Protein AF-A0A842HG28-F1 (afdb_monomer)

Mean predicted aligned error: 19.17 Å

Radius of gyration: 45.08 Å; Cα contacts (8 Å, |Δi|>4): 105; chains: 1; bounding box: 98×33×115 Å

Foldseek 3Di:
DPPVVVVVCVVCVVQWDDPDPDTDGDPPCVVVLVVVCVVDDVVVSVVVVVVVVVVLVVVLVVLVVVLVVLVVVLVVLVVVLVVLVVVLVVLVVVVVVVVVVVVVVVVVVVCVVVLCVLADLVVLVVLLVCLVVLQVCLVPVPDPSSVVSNVSSVVSNVVSVVSNPDPPPPPDPPPPPPPDPDDPVNVVVVVVVSVVVSVVSVVVSVVSVVVSVVSVVVSVVSVVVSVVSVD

pLDDT: mean 72.26, std 13.04, range [37.84, 91.56]

Secondary structure (DSSP, 8-state):
--HHHHHHHHH-GGGEEEETTEEEE-S--HHHHHHHTTTS-HHHHHHHHHHHHHHHHHHHHHHHHHHHHHHHHHHHHHHHHHHHHHHHHHHHHHHHHHHHHHHHHHHHHHHHHHHHHHT-HHHHHHHHHHHHHHHHHHHHH-SHHHHHHHHHHHHHHHHHHHHHS-------S---TTS----HHHHHHHHHHHHHHHHHHHHHHHHHHHHHHHHHHHHHHHHHHHHHH--

Organism: NCBI:txid1804625

Nearest PDB structures (foldseek):
  8wjo-assembly1_A  TM=4.126E-01  e=1.451E+00  Saccharomyces cerevisiae S288C
  6z6f-assembly1_C  TM=3.689E-01  e=3.186E+00  Saccharomyces cerevisiae S288C
  6h6e-assembly1_E  TM=2.236E-01  e=2.692E+00  Photorhabdus luminescens

Solvent-accessible surface area (backbone atoms only — not comparable to full-atom values): 12842 Å² total; per-residue (Å²): 130,56,75,67,56,57,51,50,52,70,76,45,54,88,52,44,42,78,60,84,94,47,76,40,74,50,93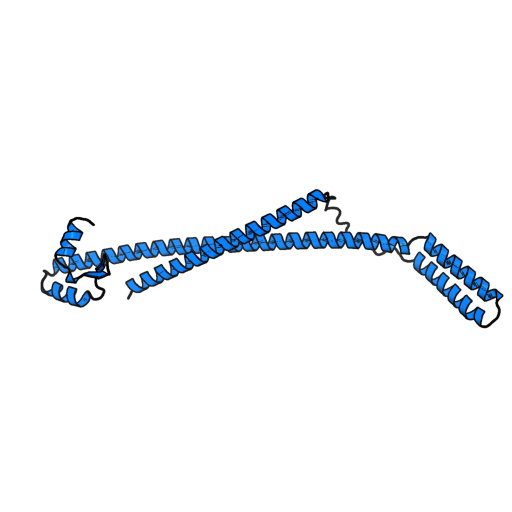,75,48,67,69,58,51,58,57,46,61,74,73,48,62,72,66,62,52,51,51,50,51,52,51,54,51,50,50,50,53,52,51,50,53,51,53,52,52,53,49,52,52,50,50,51,53,40,53,52,44,52,52,50,41,52,50,48,52,51,54,50,53,51,50,54,51,52,53,51,50,53,53,50,52,52,50,50,53,54,48,52,56,49,49,56,50,57,52,47,64,68,63,33,68,68,57,37,49,51,39,32,54,50,11,51,52,34,29,52,53,14,69,70,58,79,43,84,69,15,59,59,32,31,52,51,9,53,52,33,36,51,47,25,50,56,55,68,64,60,72,85,76,92,73,75,77,78,79,75,84,75,71,71,87,68,50,73,68,55,49,54,51,49,54,51,53,50,51,50,54,52,52,50,52,53,51,52,43,53,52,43,53,51,50,45,54,51,48,49,55,50,51,54,52,52,53,52,53,52,50,63,74,76,107

Structure (mmCIF, N/CA/C/O backbone):
data_AF-A0A842HG28-F1
#
_entry.id   AF-A0A842HG28-F1
#
loop_
_atom_site.group_PDB
_atom_site.id
_atom_site.type_symbol
_atom_site.label_atom_id
_atom_site.label_alt_id
_atom_site.label_comp_id
_atom_site.label_asym_id
_atom_site.label_entity_id
_atom_site.label_seq_id
_atom_site.pdbx_PDB_ins_code
_atom_site.Cartn_x
_atom_site.Cartn_y
_atom_site.Cartn_z
_atom_site.occupancy
_atom_site.B_iso_or_equiv
_atom_site.auth_seq_id
_atom_site.auth_comp_id
_atom_site.auth_asym_id
_atom_site.auth_atom_id
_atom_site.pdbx_PDB_model_num
ATOM 1 N N . MET A 1 1 ? -26.147 11.734 38.888 1.00 53.38 1 MET A N 1
ATOM 2 C CA . MET A 1 1 ? -26.562 11.033 40.115 1.00 53.38 1 MET A CA 1
ATOM 3 C C . MET A 1 1 ? -27.929 11.546 40.466 1.00 53.38 1 MET A C 1
ATOM 5 O O . MET A 1 1 ? -28.092 12.759 40.543 1.00 53.38 1 MET A O 1
ATOM 9 N N . SER A 1 2 ? -28.900 10.646 40.547 1.00 57.41 2 SER A N 1
ATOM 10 C CA . SER A 1 2 ? -30.201 10.980 41.114 1.00 57.41 2 SER A CA 1
ATOM 11 C C . SER A 1 2 ? -30.027 11.265 42.612 1.00 57.41 2 SER A C 1
ATOM 13 O O . SER A 1 2 ? -29.086 10.754 43.224 1.00 57.41 2 SER A O 1
ATOM 15 N 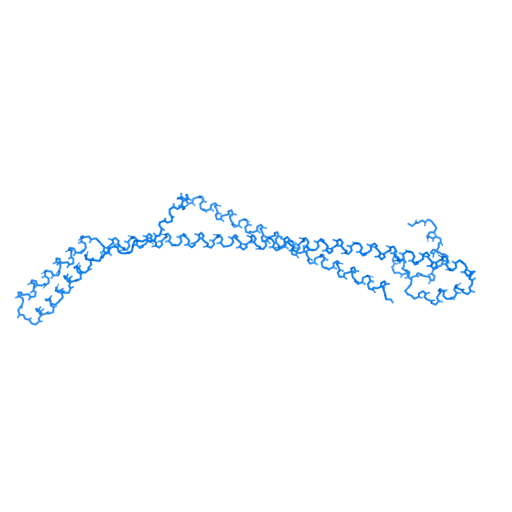N . ASP A 1 3 ? -30.894 12.082 43.212 1.00 61.44 3 ASP A N 1
ATOM 16 C CA . ASP A 1 3 ? -30.813 12.386 44.651 1.00 61.44 3 ASP A CA 1
ATOM 17 C C . ASP A 1 3 ? -30.897 11.107 45.514 1.00 61.44 3 ASP A C 1
ATOM 19 O O . ASP A 1 3 ? -30.261 11.025 46.564 1.00 61.44 3 ASP A O 1
ATOM 23 N N . SER A 1 4 ? -31.565 10.058 45.015 1.00 61.38 4 SER A N 1
ATOM 24 C CA . SER A 1 4 ? -31.604 8.728 45.637 1.00 61.38 4 SER A CA 1
ATOM 25 C C . SER A 1 4 ? -30.256 8.002 45.647 1.00 61.38 4 SER A C 1
ATOM 27 O O . SER A 1 4 ? -29.948 7.320 46.622 1.00 61.38 4 SER A O 1
ATOM 29 N N . ASP A 1 5 ? -29.421 8.173 44.617 1.00 52.50 5 ASP A N 1
ATOM 30 C CA . ASP A 1 5 ? -28.091 7.544 44.573 1.00 52.50 5 ASP A CA 1
ATOM 31 C C . ASP A 1 5 ? -27.153 8.193 45.599 1.00 52.50 5 ASP A C 1
ATOM 33 O O . ASP A 1 5 ? -26.341 7.527 46.241 1.00 52.50 5 ASP A O 1
ATOM 37 N N . ALA A 1 6 ? -27.272 9.513 45.771 1.00 65.00 6 ALA A N 1
ATOM 38 C CA . ALA A 1 6 ? -26.466 10.270 46.721 1.00 65.00 6 ALA A CA 1
ATOM 39 C C . ALA A 1 6 ? -26.829 9.942 48.179 1.00 65.00 6 ALA A C 1
ATOM 41 O O . ALA A 1 6 ? -25.935 9.859 49.026 1.00 65.00 6 ALA A O 1
ATOM 42 N N . ASP A 1 7 ? -28.113 9.722 48.469 1.00 69.75 7 ASP A N 1
ATOM 43 C CA . ASP A 1 7 ? -28.565 9.311 49.798 1.00 69.75 7 ASP A CA 1
ATOM 44 C C . ASP A 1 7 ? -28.179 7.862 50.120 1.00 69.75 7 ASP A C 1
ATOM 46 O O . ASP A 1 7 ? -27.737 7.593 51.238 1.00 69.75 7 ASP A O 1
ATOM 50 N N . PHE A 1 8 ? -28.227 6.950 49.143 1.00 67.62 8 PHE A N 1
ATOM 51 C CA . PHE A 1 8 ? -27.767 5.570 49.326 1.00 67.62 8 PHE A CA 1
ATOM 52 C C . PHE A 1 8 ? -26.266 5.498 49.656 1.00 67.62 8 PHE A C 1
ATOM 54 O O . PHE A 1 8 ? -25.863 4.835 50.612 1.00 67.62 8 PHE A O 1
ATOM 61 N N . ILE A 1 9 ? -25.435 6.256 48.931 1.00 69.25 9 ILE A N 1
ATOM 62 C CA . ILE A 1 9 ? -23.985 6.332 49.175 1.00 69.25 9 ILE A CA 1
ATOM 63 C C . ILE A 1 9 ? -23.673 6.893 50.573 1.00 69.25 9 ILE A C 1
ATOM 65 O O . ILE A 1 9 ? -22.720 6.460 51.219 1.00 69.25 9 ILE A O 1
ATOM 69 N N . ARG A 1 10 ? -24.473 7.848 51.067 1.00 69.19 10 ARG A N 1
ATOM 70 C CA . ARG A 1 10 ? -24.313 8.403 52.422 1.00 69.19 10 ARG A CA 1
ATOM 71 C C . ARG A 1 10 ? -24.718 7.426 53.519 1.00 69.19 10 ARG A C 1
ATOM 73 O O . ARG A 1 10 ? -24.123 7.463 54.593 1.00 69.19 10 ARG A O 1
ATOM 80 N N . GLN A 1 11 ? -25.739 6.610 53.272 1.00 72.69 11 GLN A N 1
ATOM 81 C CA . GLN A 1 11 ? -26.252 5.649 54.247 1.00 72.69 11 GLN A CA 1
ATOM 82 C C . GLN A 1 11 ? -25.385 4.391 54.341 1.00 72.69 11 GLN A C 1
ATOM 84 O O . GLN A 1 11 ? -25.331 3.798 55.416 1.00 72.69 11 GLN A O 1
ATOM 89 N N . HIS A 1 12 ? -24.670 4.035 53.267 1.00 67.38 12 HIS A N 1
ATOM 90 C CA . HIS A 1 12 ? -23.855 2.821 53.215 1.00 67.38 12 HIS A CA 1
ATOM 91 C C . HIS A 1 12 ? -22.424 3.042 52.686 1.00 67.38 12 HIS A C 1
ATOM 93 O O . HIS A 1 12 ? -22.051 2.504 51.635 1.00 67.38 12 HIS A O 1
ATOM 99 N N . PRO A 1 13 ? -21.583 3.817 53.398 1.00 70.75 13 PRO A N 1
ATOM 100 C CA . PRO A 1 13 ? -20.192 4.056 53.005 1.00 70.75 13 PRO A CA 1
ATOM 101 C C . PRO A 1 13 ? -19.340 2.774 52.959 1.00 70.75 13 PRO A C 1
ATOM 103 O O . PRO A 1 13 ? -18.318 2.742 52.282 1.00 70.75 13 PRO A O 1
ATOM 106 N N . GLU A 1 14 ? -19.750 1.707 53.645 1.00 66.19 14 GLU A N 1
ATOM 107 C CA . GLU A 1 14 ? -19.053 0.418 53.719 1.00 66.19 14 GLU A CA 1
ATOM 108 C C . GLU A 1 14 ? -18.938 -0.340 52.384 1.00 66.19 14 GLU A C 1
ATOM 110 O O . GLU A 1 14 ? -18.067 -1.205 52.255 1.00 66.19 14 GLU A O 1
ATOM 115 N N . TYR A 1 15 ? -19.777 -0.018 51.393 1.00 63.66 15 TYR A N 1
ATOM 116 C CA . TYR A 1 15 ? -19.754 -0.639 50.061 1.00 63.66 15 TYR A CA 1
ATOM 117 C C . TYR A 1 15 ? -18.842 0.063 49.064 1.00 63.66 15 TYR A C 1
ATOM 119 O O . TYR A 1 15 ? -18.646 -0.447 47.960 1.00 63.66 15 TYR A O 1
ATOM 127 N N . PHE A 1 16 ? -18.284 1.216 49.433 1.00 71.56 16 PHE A N 1
ATOM 128 C CA . PHE A 1 16 ? -17.525 2.057 48.524 1.00 71.56 16 PHE A CA 1
ATOM 129 C C . PHE A 1 16 ? -16.122 2.328 49.071 1.00 71.56 16 PHE A C 1
ATOM 131 O O . PHE A 1 16 ? -15.940 2.725 50.219 1.00 71.56 16 PHE A O 1
ATOM 138 N N . GLU A 1 17 ? -15.110 2.150 48.231 1.00 72.06 17 GLU A N 1
ATOM 139 C CA . GLU A 1 17 ? -13.745 2.587 48.489 1.00 72.06 17 GLU A CA 1
ATOM 140 C C . GLU A 1 17 ? -13.496 3.951 47.842 1.00 72.06 17 GLU A C 1
ATO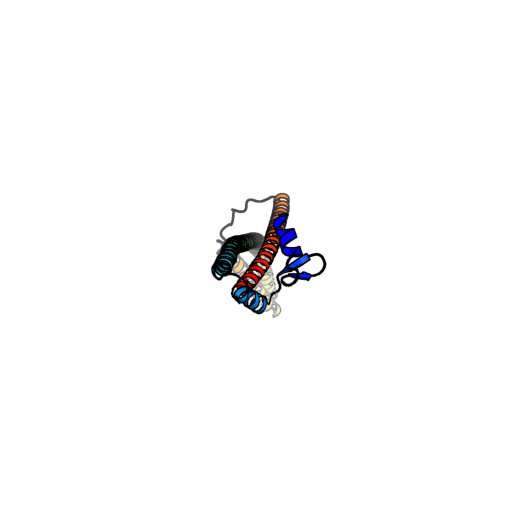M 142 O O . GLU A 1 17 ? -13.835 4.205 46.682 1.00 72.06 17 GLU A O 1
ATOM 147 N N . ALA A 1 18 ? -12.908 4.862 48.618 1.00 66.50 18 ALA A N 1
ATOM 148 C CA . ALA A 1 18 ? -12.563 6.194 48.150 1.00 66.50 18 ALA A CA 1
ATOM 149 C C . ALA A 1 18 ? -11.277 6.141 47.312 1.00 66.50 18 ALA A C 1
ATOM 151 O O . ALA A 1 18 ? -10.172 6.071 47.850 1.00 66.50 18 ALA A O 1
ATOM 152 N N . HIS A 1 19 ? -11.419 6.233 45.990 1.00 56.94 19 HIS A N 1
ATOM 153 C CA . HIS A 1 19 ? -10.305 6.382 45.057 1.00 56.94 19 HIS A CA 1
ATOM 154 C C . HIS A 1 19 ? -10.164 7.852 44.649 1.00 56.94 19 HIS A C 1
ATOM 156 O O . HIS A 1 19 ? -10.631 8.306 43.605 1.00 56.94 19 HIS A O 1
ATOM 162 N N . GLY A 1 20 ? -9.498 8.629 45.506 1.00 68.06 20 GLY A N 1
ATOM 163 C CA . GLY A 1 20 ? -9.269 10.052 45.261 1.00 68.06 20 GLY A CA 1
ATOM 164 C C . GLY A 1 20 ? -10.572 10.854 45.285 1.00 68.06 20 GLY A C 1
ATOM 165 O O . GLY A 1 20 ? -11.148 11.049 46.351 1.00 68.06 20 GLY A O 1
ATOM 166 N N . SER A 1 21 ? -11.019 11.358 44.130 1.00 61.47 21 SER A N 1
ATOM 167 C CA . SER A 1 21 ? -12.215 12.209 44.013 1.00 61.47 21 SER A CA 1
ATOM 168 C C . SER A 1 21 ? -13.501 11.459 43.643 1.00 61.47 21 SER A C 1
ATOM 170 O O . SER A 1 21 ? -14.524 12.108 43.434 1.00 61.47 21 SER A O 1
ATOM 172 N N . TYR A 1 22 ? -13.465 10.128 43.525 1.00 50.25 22 TYR A N 1
ATOM 173 C CA . TYR A 1 22 ? -14.632 9.301 43.212 1.00 50.25 22 TYR A CA 1
ATOM 174 C C . TYR A 1 22 ? -14.698 8.052 44.105 1.00 50.25 22 TYR A C 1
ATOM 176 O O . TYR A 1 22 ? -13.686 7.565 44.610 1.00 50.25 22 TYR A O 1
ATOM 184 N N . LEU A 1 23 ? -15.921 7.569 44.328 1.00 64.06 23 LEU A N 1
ATOM 185 C CA . LEU A 1 23 ? -16.228 6.377 45.117 1.00 64.06 23 LEU A CA 1
ATOM 186 C C . LEU A 1 23 ? -16.410 5.192 44.166 1.00 64.06 23 LEU A C 1
ATOM 188 O O . LEU A 1 23 ? -17.176 5.291 43.209 1.00 64.06 23 LEU A O 1
ATOM 192 N N . VAL A 1 24 ? -15.694 4.098 44.415 1.00 66.12 24 VAL A N 1
ATOM 193 C CA . VAL A 1 24 ? -15.758 2.862 43.619 1.00 66.12 24 VAL A CA 1
ATOM 194 C C . VAL A 1 24 ? -16.337 1.758 44.492 1.00 66.12 24 VAL A C 1
ATOM 196 O O . VAL A 1 24 ? -15.972 1.650 45.658 1.00 66.12 24 VAL A O 1
ATOM 199 N N . LEU A 1 25 ? -17.250 0.951 43.956 1.00 69.38 25 LEU A N 1
ATOM 200 C CA . LEU A 1 25 ? -17.829 -0.182 44.680 1.00 69.38 25 LEU A CA 1
ATOM 201 C C . LEU A 1 25 ? -16.724 -1.198 45.039 1.00 69.38 25 LEU A C 1
ATOM 203 O O . LEU A 1 25 ? -15.893 -1.522 44.189 1.00 69.38 25 LEU A O 1
ATOM 207 N N . ARG A 1 26 ? -16.683 -1.679 46.288 1.00 68.75 26 ARG A N 1
ATOM 208 C CA . ARG A 1 26 ? -15.636 -2.606 46.756 1.00 68.75 26 ARG A CA 1
ATOM 209 C C . ARG A 1 26 ? -15.712 -3.943 46.018 1.00 68.75 26 ARG A C 1
ATOM 211 O O . ARG A 1 26 ? -16.793 -4.445 45.730 1.00 68.75 26 ARG A O 1
ATOM 218 N N . HIS A 1 27 ? -14.555 -4.537 45.740 1.00 54.41 27 HIS A N 1
ATOM 219 C CA . HIS A 1 27 ? -14.456 -5.777 44.961 1.00 54.41 27 HIS A CA 1
ATOM 220 C C . HIS A 1 27 ? -14.807 -7.037 45.787 1.00 54.41 27 HIS A C 1
ATOM 222 O O . HIS A 1 27 ? -15.090 -8.098 45.234 1.00 54.41 27 HIS A O 1
ATOM 228 N N . ASP A 1 28 ? -14.819 -6.926 47.117 1.00 59.38 28 ASP A N 1
ATOM 229 C CA . ASP A 1 28 ? -15.044 -7.987 48.100 1.00 59.38 28 ASP A CA 1
ATOM 230 C C . ASP A 1 28 ? -16.418 -7.863 48.787 1.00 59.38 28 ASP A C 1
ATOM 232 O O . ASP A 1 28 ? -16.542 -7.880 50.010 1.00 59.38 28 ASP A O 1
ATOM 236 N N . LEU A 1 29 ? -17.488 -7.762 47.993 1.00 62.69 29 LEU A N 1
ATOM 237 C CA . LEU A 1 29 ? -18.868 -7.619 48.488 1.00 62.69 29 LEU A CA 1
ATOM 238 C C . LEU A 1 29 ? -19.461 -8.893 49.105 1.00 62.69 29 LEU A C 1
ATOM 240 O O . LEU A 1 29 ? -20.422 -8.804 49.869 1.00 62.69 29 LEU A O 1
ATOM 244 N N . SER A 1 30 ? -18.895 -10.070 48.813 1.00 57.50 30 SER A N 1
ATOM 245 C CA . SER A 1 30 ? -19.425 -11.371 49.265 1.00 57.50 30 SER A CA 1
ATOM 246 C C . SER A 1 30 ? -19.694 -11.454 50.782 1.00 57.50 30 SER A C 1
ATOM 248 O O . SER A 1 30 ? -20.809 -11.815 51.158 1.00 57.50 30 SER A O 1
ATOM 250 N N . PRO A 1 31 ? -18.769 -11.060 51.683 1.00 58.84 31 PRO A N 1
ATOM 251 C CA . PRO A 1 31 ? -18.989 -11.150 53.131 1.00 58.84 31 PRO A CA 1
ATOM 252 C C . PRO A 1 31 ? -20.007 -10.124 53.658 1.00 58.84 31 PRO A C 1
ATOM 254 O O . PRO A 1 31 ? -20.657 -10.348 54.682 1.00 58.84 31 PRO A O 1
ATOM 257 N N . LEU A 1 32 ? -20.138 -8.978 52.979 1.00 58.41 32 LEU A N 1
ATOM 258 C CA . LEU A 1 32 ? -21.087 -7.916 53.327 1.00 58.41 32 LEU A CA 1
ATOM 259 C C . LEU A 1 32 ? -22.506 -8.262 52.862 1.00 58.41 32 LEU A C 1
ATOM 261 O O . LEU A 1 32 ? -23.454 -8.066 53.623 1.00 58.41 32 LEU A O 1
ATOM 265 N N . MET A 1 33 ? -22.646 -8.852 51.670 1.00 56.53 33 MET A N 1
ATOM 266 C CA . MET A 1 33 ? -23.911 -9.417 51.194 1.00 56.53 33 MET A CA 1
ATOM 267 C C . MET A 1 33 ? -24.395 -10.550 52.101 1.00 56.53 33 MET A C 1
ATOM 269 O O . MET A 1 33 ? -25.578 -10.613 52.413 1.00 56.53 33 MET A O 1
ATOM 273 N N . GLU A 1 34 ? -23.491 -11.399 52.596 1.00 55.59 34 GLU A N 1
ATOM 274 C CA . GLU A 1 34 ? -23.837 -12.515 53.483 1.00 55.59 34 GLU A CA 1
ATOM 275 C C . GLU A 1 34 ? -24.295 -12.054 54.882 1.00 55.59 34 GLU A C 1
ATOM 277 O O . GLU A 1 34 ? -25.161 -12.678 55.500 1.00 55.59 34 GLU A O 1
ATOM 282 N N . LYS A 1 35 ? -23.764 -10.928 55.384 1.00 56.41 35 LYS A N 1
ATOM 283 C CA . LYS A 1 35 ? -24.245 -10.280 56.619 1.00 56.41 35 LYS A CA 1
ATOM 284 C C . LYS A 1 35 ? -25.628 -9.654 56.448 1.00 56.41 35 LYS A C 1
ATOM 286 O O . LYS A 1 35 ? -26.448 -9.765 57.357 1.00 56.41 35 LYS A O 1
ATOM 291 N N . TYR A 1 36 ? -25.889 -9.033 55.302 1.00 53.06 36 TYR A N 1
ATOM 292 C CA . TYR A 1 36 ? -27.183 -8.425 54.992 1.00 53.06 36 TYR A CA 1
ATOM 293 C C . TYR A 1 36 ? -28.266 -9.462 54.666 1.00 53.06 36 TYR A C 1
ATOM 295 O O . TYR A 1 36 ? -29.403 -9.306 55.102 1.00 53.06 36 TYR A O 1
ATOM 303 N N . ALA A 1 37 ? -27.904 -10.579 54.029 1.00 52.97 37 ALA A N 1
ATOM 304 C CA . ALA A 1 37 ? -28.792 -11.720 53.786 1.00 52.97 37 ALA A CA 1
ATOM 305 C C . ALA A 1 37 ? -29.351 -12.349 55.078 1.00 52.97 37 ALA A C 1
ATOM 307 O O . ALA A 1 37 ? -30.385 -13.008 55.050 1.00 52.97 37 ALA A O 1
ATOM 308 N N . ARG A 1 38 ? -28.677 -12.154 56.222 1.00 55.94 38 ARG A N 1
ATOM 309 C CA . ARG A 1 38 ? -29.159 -12.597 57.544 1.00 55.94 38 ARG A CA 1
ATOM 310 C C . ARG A 1 38 ? -30.058 -11.573 58.246 1.00 55.94 38 ARG A C 1
ATOM 312 O O . ARG A 1 38 ? -30.656 -11.923 59.259 1.00 55.94 38 ARG A O 1
ATOM 319 N N . ALA A 1 39 ? -30.110 -10.331 57.763 1.00 55.44 39 ALA A N 1
ATOM 320 C CA . ALA A 1 39 ? -30.799 -9.211 58.408 1.00 55.44 39 ALA A CA 1
ATOM 321 C C . ALA A 1 39 ? -32.037 -8.712 57.638 1.00 55.44 39 ALA A C 1
ATOM 323 O O . ALA A 1 39 ? -32.887 -8.061 58.237 1.00 55.44 39 ALA A O 1
ATOM 324 N N . ILE A 1 40 ? -32.139 -9.013 56.340 1.00 51.19 40 ILE A N 1
ATOM 325 C CA . ILE A 1 40 ? -33.233 -8.601 55.451 1.00 51.19 40 ILE A CA 1
ATOM 326 C C . ILE A 1 40 ? -34.168 -9.792 55.176 1.00 51.19 40 ILE A C 1
ATOM 328 O O . ILE A 1 40 ? -33.707 -10.929 55.059 1.00 51.19 40 ILE A O 1
ATOM 332 N N . ASP A 1 41 ? -35.476 -9.535 55.056 1.00 60.03 41 ASP A N 1
ATOM 333 C CA . ASP A 1 41 ? -36.466 -10.520 54.602 1.00 60.03 41 ASP A CA 1
ATOM 334 C C . ASP A 1 41 ? -36.030 -11.158 53.272 1.00 60.03 41 ASP A C 1
ATOM 336 O O . ASP A 1 41 ? -35.652 -10.466 52.326 1.00 60.03 41 ASP A O 1
ATOM 340 N N . SER A 1 42 ? -36.107 -12.491 53.172 1.00 65.38 42 SER A N 1
ATOM 341 C CA . SER A 1 42 ? -35.577 -13.247 52.019 1.00 65.38 42 SER A CA 1
ATOM 342 C C . SER A 1 42 ? -36.078 -12.757 50.648 1.00 65.38 42 SER A C 1
ATOM 344 O O . SER A 1 42 ? -35.374 -12.904 49.655 1.00 65.38 42 SER A O 1
ATOM 346 N N . GLU A 1 43 ? -37.252 -12.118 50.592 1.00 69.31 43 GLU A N 1
ATOM 347 C CA . GLU A 1 43 ? -37.817 -11.541 49.368 1.00 69.31 43 GLU A CA 1
ATOM 348 C C . GLU A 1 43 ? -37.084 -10.288 48.867 1.00 69.31 43 GLU A C 1
ATOM 350 O O . GLU A 1 43 ? -36.909 -10.132 47.659 1.00 69.31 43 GLU A O 1
ATOM 355 N N . GLU A 1 44 ? -36.660 -9.380 49.750 1.00 70.12 44 GLU A N 1
ATOM 356 C CA . GLU A 1 44 ? -35.960 -8.155 49.335 1.00 70.12 44 GLU A CA 1
ATOM 357 C C . GLU A 1 44 ? -34.537 -8.462 48.864 1.00 70.12 44 GLU A C 1
ATOM 359 O O . GLU A 1 44 ? -34.078 -7.888 47.875 1.00 70.12 44 GLU A O 1
ATOM 364 N N . PHE A 1 45 ? -33.875 -9.433 49.502 1.00 72.62 45 PHE A N 1
ATOM 365 C CA . PHE A 1 45 ? -32.583 -9.945 49.048 1.00 72.62 45 PHE A CA 1
ATOM 366 C C . PHE A 1 45 ? -32.685 -10.595 47.660 1.00 72.62 45 PHE A C 1
ATOM 368 O O . PHE A 1 45 ? -31.861 -10.314 46.790 1.00 72.62 45 PHE A O 1
ATOM 375 N N . GLU A 1 46 ? -33.722 -11.402 47.414 1.00 74.12 46 GLU A N 1
ATOM 376 C CA . GLU A 1 46 ? -33.910 -12.057 46.116 1.00 74.12 46 GLU A CA 1
ATOM 377 C C . GLU A 1 46 ? -34.241 -11.046 45.003 1.00 74.12 46 GLU A C 1
ATOM 379 O O . GLU A 1 46 ? -33.757 -11.182 43.879 1.00 74.12 46 GLU A O 1
ATOM 384 N N . ARG A 1 47 ? -34.991 -9.976 45.312 1.00 79.31 47 ARG A N 1
ATOM 385 C CA . ARG A 1 47 ? -35.234 -8.862 44.374 1.00 79.31 47 ARG A CA 1
ATOM 386 C C . ARG A 1 47 ? -33.957 -8.094 44.038 1.00 79.31 47 ARG A C 1
ATOM 388 O O . ARG A 1 47 ? -33.719 -7.809 42.865 1.00 79.31 47 ARG A O 1
ATOM 395 N N . LEU A 1 48 ? -33.134 -7.782 45.041 1.00 78.06 48 LEU A N 1
ATOM 396 C CA . LEU A 1 48 ? -31.833 -7.133 44.849 1.00 78.06 48 LEU A CA 1
ATOM 397 C C . LEU A 1 48 ? -30.901 -8.004 44.006 1.00 78.06 48 LEU A C 1
ATOM 399 O O . LEU A 1 48 ? -30.277 -7.509 43.070 1.00 78.06 48 LEU A O 1
ATOM 403 N N . ARG A 1 49 ? -30.862 -9.311 44.277 1.00 78.19 49 ARG A N 1
ATOM 404 C CA . ARG A 1 49 ? -30.089 -10.274 43.491 1.00 78.19 49 ARG A CA 1
ATOM 405 C C . ARG A 1 49 ? -30.530 -10.290 42.028 1.00 78.19 49 ARG A C 1
ATOM 407 O O . ARG A 1 49 ? -29.688 -10.147 41.147 1.00 78.19 49 ARG A O 1
ATOM 414 N N . GLN A 1 50 ? -31.835 -10.386 41.770 1.00 83.88 50 GLN A N 1
ATOM 415 C CA . GLN A 1 50 ? -32.380 -10.353 40.409 1.00 83.88 50 GLN A CA 1
ATOM 416 C C . GLN A 1 50 ? -32.090 -9.028 39.692 1.00 83.88 50 GLN A C 1
ATOM 418 O O . GLN A 1 50 ? -31.781 -9.039 38.503 1.00 83.88 50 GLN A O 1
ATOM 423 N N . GLN A 1 51 ? -32.146 -7.890 40.393 1.00 81.25 51 GLN A N 1
ATOM 424 C CA . GLN A 1 51 ? -31.772 -6.593 39.821 1.00 81.25 51 GLN A CA 1
ATOM 425 C C . GLN A 1 51 ? -30.285 -6.521 39.465 1.00 81.25 51 GLN A C 1
ATOM 427 O O . GLN A 1 51 ? -29.952 -6.082 38.367 1.00 81.25 51 GLN A O 1
ATOM 432 N N . VAL A 1 52 ? -29.394 -6.969 40.351 1.00 78.12 52 VAL A N 1
ATOM 433 C CA . VAL A 1 52 ? -27.944 -6.981 40.094 1.00 78.12 52 VAL A CA 1
ATOM 434 C C . VAL A 1 52 ? -27.604 -7.907 38.926 1.00 78.12 52 VAL A C 1
ATOM 436 O O . VAL A 1 52 ? -26.780 -7.553 38.082 1.00 78.12 52 VAL A O 1
ATOM 439 N N . GLU A 1 53 ? -28.265 -9.059 38.838 1.00 80.38 53 GLU A N 1
ATOM 440 C CA . GLU A 1 53 ? -28.071 -10.032 37.763 1.00 80.38 53 GLU A CA 1
ATOM 441 C C . GLU A 1 53 ? -28.615 -9.515 36.421 1.00 80.38 53 GLU A C 1
ATOM 443 O O . GLU A 1 53 ? -27.966 -9.674 35.387 1.00 80.38 53 GLU A O 1
ATOM 448 N N . ALA A 1 54 ? -29.743 -8.796 36.434 1.00 82.06 54 ALA A N 1
ATOM 449 C CA . ALA A 1 54 ? -30.267 -8.108 35.256 1.00 82.06 54 ALA A CA 1
ATOM 450 C C . ALA A 1 54 ? -29.330 -6.987 34.771 1.00 82.06 54 ALA A C 1
ATOM 452 O O . ALA A 1 54 ? -29.092 -6.875 33.568 1.00 82.06 54 ALA A O 1
ATOM 453 N N . ILE A 1 55 ? -28.758 -6.196 35.688 1.00 80.75 55 ILE A N 1
ATOM 454 C CA . ILE A 1 55 ? -27.774 -5.152 35.356 1.00 80.75 55 ILE A CA 1
ATOM 455 C C . ILE A 1 55 ? -26.513 -5.785 34.755 1.00 80.75 55 ILE A C 1
ATOM 457 O O . ILE A 1 55 ? -26.080 -5.355 33.689 1.00 80.75 55 ILE A O 1
ATOM 461 N N . HIS A 1 56 ? -25.983 -6.859 35.351 1.00 79.56 56 HIS A N 1
ATOM 462 C CA . HIS A 1 56 ? -24.822 -7.576 34.808 1.00 79.56 56 HIS A CA 1
ATOM 463 C C . HIS A 1 56 ? -25.088 -8.135 33.406 1.00 79.56 56 HIS A C 1
ATOM 465 O O . HIS A 1 56 ? -24.244 -8.020 32.518 1.00 79.56 56 HIS A O 1
ATOM 471 N N . GLN A 1 57 ? -26.264 -8.723 33.169 1.00 81.69 57 GLN A N 1
ATOM 472 C CA . GLN A 1 57 ? -26.630 -9.221 31.840 1.00 81.69 57 GLN A CA 1
ATOM 473 C C . GLN A 1 57 ? -26.774 -8.086 30.817 1.00 81.69 57 GLN A C 1
ATOM 475 O O . GLN A 1 57 ? -26.361 -8.232 29.662 1.00 81.69 57 GLN A O 1
ATOM 480 N N . GLN A 1 58 ? -27.324 -6.943 31.228 1.00 84.38 58 GLN A N 1
ATOM 481 C CA . GLN A 1 58 ? -27.459 -5.770 30.370 1.00 84.38 58 GLN A CA 1
ATOM 482 C C . GLN A 1 58 ? -26.095 -5.151 30.026 1.00 84.38 58 GLN A C 1
ATOM 484 O O . GLN A 1 58 ? -25.839 -4.843 28.862 1.00 84.38 58 GLN A O 1
ATOM 489 N N . GLU A 1 59 ? -25.191 -5.018 30.996 1.00 81.56 59 GLU A N 1
ATOM 490 C CA . GLU A 1 59 ? -23.826 -4.536 30.759 1.00 81.56 59 GLU A CA 1
ATOM 491 C C . GLU A 1 59 ? -23.036 -5.500 29.872 1.00 81.56 59 GLU A C 1
ATOM 493 O O 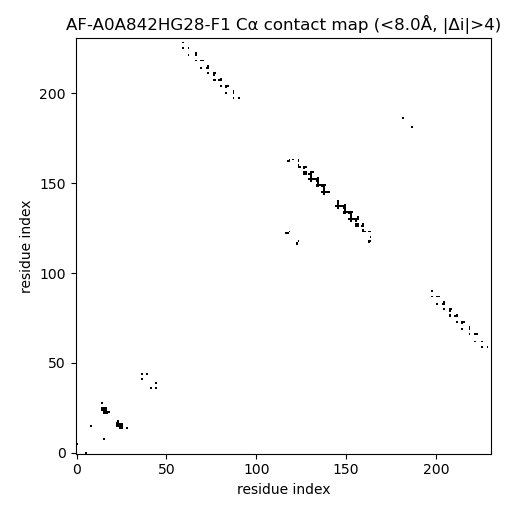. GLU A 1 59 ? -22.396 -5.073 28.911 1.00 81.56 59 GLU A O 1
ATOM 498 N N . ARG A 1 60 ? -23.156 -6.811 30.114 1.00 79.19 60 ARG A N 1
ATOM 499 C CA . ARG A 1 60 ? -22.519 -7.846 29.291 1.00 79.19 60 ARG A CA 1
ATOM 500 C C . ARG A 1 60 ? -22.972 -7.772 27.839 1.00 79.19 60 ARG A C 1
ATOM 502 O O . ARG A 1 60 ? -22.138 -7.742 26.939 1.00 79.19 60 ARG A O 1
ATOM 509 N N . THR A 1 61 ? -24.282 -7.734 27.599 1.00 87.38 61 THR A N 1
ATOM 510 C CA . THR A 1 61 ? -24.824 -7.652 26.233 1.00 87.38 61 THR A CA 1
ATOM 511 C C . THR A 1 61 ? -24.419 -6.351 25.541 1.00 87.38 61 THR A C 1
ATOM 513 O O . THR A 1 61 ? -24.045 -6.386 24.370 1.00 87.38 61 THR A O 1
ATOM 516 N N . GLY A 1 62 ? -24.395 -5.229 26.269 1.00 85.62 62 GLY A N 1
ATOM 517 C CA . GLY A 1 62 ? -23.912 -3.946 25.757 1.00 85.62 62 GLY A CA 1
ATOM 518 C C . GLY A 1 62 ? -22.434 -3.969 25.356 1.00 85.62 62 GLY A C 1
ATOM 519 O O . GLY A 1 62 ? -22.093 -3.567 24.242 1.00 85.62 62 GLY A O 1
ATOM 520 N N . LEU A 1 63 ? -21.558 -4.484 26.225 1.00 81.31 63 LEU A N 1
ATOM 521 C CA . LEU A 1 63 ? -20.123 -4.614 25.943 1.00 81.31 63 LEU A CA 1
ATOM 522 C C . LEU A 1 63 ? -19.863 -5.565 24.774 1.00 81.31 63 LEU A C 1
ATOM 524 O O . LEU A 1 63 ? -19.033 -5.279 23.914 1.00 81.31 63 LEU A O 1
ATOM 528 N N . GLN A 1 64 ? -20.597 -6.673 24.710 1.00 84.44 64 GLN A N 1
ATOM 529 C CA . GLN A 1 64 ? -20.446 -7.668 23.654 1.00 84.44 64 GLN A CA 1
ATOM 530 C C . GLN A 1 64 ? -20.864 -7.108 22.288 1.00 84.44 64 GLN A C 1
ATOM 532 O O . GLN A 1 64 ? -20.155 -7.303 21.303 1.00 84.44 64 GLN A O 1
ATOM 537 N N . GLN A 1 65 ? -21.936 -6.314 22.245 1.00 90.19 65 GLN A N 1
ATOM 538 C CA . GLN A 1 65 ? -22.357 -5.617 21.032 1.00 90.19 65 GLN A CA 1
ATOM 539 C C . GLN A 1 65 ? -21.328 -4.565 20.579 1.00 90.19 65 GLN A C 1
ATOM 541 O O . GLN A 1 65 ? -20.981 -4.511 19.400 1.00 90.19 65 GLN A O 1
ATOM 546 N N . GLN A 1 66 ? -20.772 -3.777 21.507 1.00 84.50 66 GLN A N 1
ATOM 547 C CA . GLN A 1 66 ? -19.697 -2.824 21.192 1.00 84.50 66 GLN A CA 1
ATOM 548 C C . GLN A 1 66 ? -18.431 -3.518 20.673 1.00 84.50 66 GLN A C 1
ATOM 550 O O . GLN A 1 66 ? -17.745 -2.995 19.791 1.00 84.50 66 GLN A O 1
ATOM 555 N N . LEU A 1 67 ? -18.122 -4.699 21.206 1.00 84.31 67 LEU A N 1
ATOM 556 C CA . LEU A 1 67 ? -16.975 -5.500 20.801 1.00 84.31 67 LEU A CA 1
ATOM 557 C C . LEU A 1 67 ? -17.152 -6.054 19.382 1.00 84.31 67 LEU A C 1
ATOM 559 O O . LEU A 1 67 ? -16.215 -6.000 18.582 1.00 84.31 67 LEU A O 1
ATOM 563 N N . ASP A 1 68 ? -18.352 -6.521 19.040 1.00 89.44 68 ASP A N 1
ATOM 564 C CA . ASP A 1 68 ? -18.677 -6.973 17.686 1.00 89.44 68 ASP A CA 1
ATOM 565 C C . ASP A 1 68 ? -18.610 -5.821 16.669 1.00 89.44 68 ASP A C 1
ATOM 567 O O . ASP A 1 68 ? -17.997 -5.973 15.606 1.00 89.44 68 ASP A O 1
ATOM 571 N N . ASP A 1 69 ? -19.120 -4.637 17.022 1.00 90.69 69 ASP A N 1
ATOM 572 C CA . ASP A 1 69 ? -19.004 -3.430 16.194 1.00 90.69 69 ASP A CA 1
ATOM 573 C C . ASP A 1 69 ? -17.531 -3.036 15.969 1.00 90.69 69 ASP A C 1
ATOM 575 O O . ASP A 1 69 ? -17.112 -2.733 14.845 1.00 90.69 69 ASP A O 1
ATOM 579 N N . LEU A 1 70 ? -16.706 -3.082 17.022 1.00 84.81 70 LEU A N 1
ATOM 580 C CA . LEU A 1 70 ? -15.264 -2.821 16.942 1.00 84.81 70 LEU A CA 1
ATOM 581 C C . LEU A 1 70 ? -14.541 -3.845 16.061 1.00 84.81 70 LEU A C 1
ATOM 583 O O . LEU A 1 70 ? -13.706 -3.463 15.233 1.00 84.81 70 LEU A O 1
ATOM 587 N N . ARG A 1 71 ? -14.880 -5.135 16.180 1.00 88.12 71 ARG A N 1
ATOM 588 C CA . ARG A 1 71 ? -14.338 -6.199 15.320 1.00 88.12 71 ARG A CA 1
ATOM 589 C C . ARG A 1 71 ? -14.713 -5.977 13.860 1.00 88.12 71 ARG A C 1
ATOM 591 O O . ARG A 1 71 ? -13.856 -6.110 12.985 1.00 88.12 71 ARG A O 1
ATOM 598 N N . GLN A 1 72 ? -15.949 -5.572 13.581 1.00 91.56 72 GLN A N 1
ATOM 599 C CA . GLN A 1 72 ? -16.375 -5.249 12.222 1.00 91.56 72 GLN A CA 1
ATOM 600 C C . GLN A 1 72 ? -15.608 -4.040 11.662 1.00 91.56 72 GLN A C 1
ATOM 602 O O . GLN A 1 72 ? -15.136 -4.063 10.521 1.00 91.56 72 GLN A O 1
ATOM 607 N N . GLN A 1 73 ? -15.424 -2.985 12.462 1.00 85.88 73 GLN A N 1
ATOM 608 C CA . GLN A 1 73 ? -14.622 -1.825 12.061 1.00 85.88 73 GLN A CA 1
ATOM 609 C C . GLN A 1 73 ? -13.163 -2.196 11.789 1.00 85.88 73 GLN A C 1
ATOM 611 O O . GLN A 1 73 ? -12.571 -1.698 10.828 1.00 85.88 73 GLN A O 1
ATOM 616 N N . HIS A 1 74 ? -12.592 -3.087 12.598 1.00 87.62 74 HIS A N 1
ATOM 617 C CA . HIS A 1 74 ? -11.239 -3.597 12.410 1.00 87.62 74 HIS A CA 1
ATOM 618 C C . HIS A 1 74 ? -11.093 -4.382 11.103 1.00 87.62 74 HIS A C 1
ATOM 620 O O . HIS A 1 74 ? -10.178 -4.112 10.319 1.00 87.62 74 HIS A O 1
ATOM 626 N N . GLN A 1 75 ? -12.032 -5.282 10.806 1.00 88.50 75 GLN A N 1
ATOM 627 C CA . GLN A 1 75 ? -12.057 -6.027 9.544 1.00 88.50 75 GLN A CA 1
ATOM 628 C C . GLN A 1 75 ? -12.159 -5.092 8.330 1.00 88.50 75 GLN A C 1
ATOM 630 O O . GLN A 1 75 ? -11.434 -5.246 7.347 1.00 88.50 75 GLN A O 1
ATOM 635 N N . ASN A 1 76 ? -12.995 -4.058 8.415 1.00 91.31 76 ASN A N 1
ATOM 636 C CA . ASN A 1 76 ? -13.114 -3.063 7.351 1.00 91.31 76 ASN A CA 1
ATOM 637 C C . ASN A 1 76 ? -11.820 -2.252 7.170 1.00 91.31 76 ASN A C 1
ATOM 639 O O . ASN A 1 76 ? -11.382 -2.028 6.039 1.00 91.31 76 ASN A O 1
ATOM 643 N N . ALA A 1 77 ? -11.180 -1.830 8.265 1.00 79.56 77 ALA A N 1
ATOM 644 C CA . ALA A 1 77 ? -9.923 -1.084 8.220 1.00 79.56 77 ALA A CA 1
ATOM 645 C C . ALA A 1 77 ? -8.770 -1.930 7.648 1.00 79.56 77 ALA A C 1
ATOM 647 O O . ALA A 1 77 ? -8.004 -1.453 6.808 1.00 79.56 77 ALA A O 1
ATOM 648 N N . THR A 1 78 ? -8.679 -3.206 8.033 1.00 85.94 78 THR A N 1
ATOM 649 C CA . THR A 1 78 ? -7.665 -4.138 7.512 1.00 85.94 78 THR A CA 1
ATOM 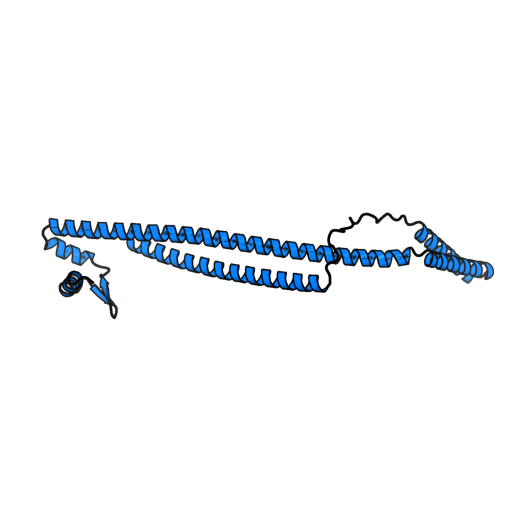650 C C . THR A 1 78 ? -7.871 -4.448 6.028 1.00 85.94 78 THR A C 1
ATOM 652 O O . THR A 1 78 ? -6.904 -4.419 5.262 1.00 85.94 78 THR A O 1
ATOM 655 N N . ALA A 1 79 ? -9.115 -4.644 5.579 1.00 90.31 79 ALA A N 1
ATOM 656 C CA . ALA A 1 79 ? -9.429 -4.801 4.158 1.00 90.31 79 ALA A CA 1
ATOM 657 C C . ALA A 1 79 ? -9.009 -3.565 3.341 1.00 90.31 79 ALA A C 1
ATOM 659 O O . ALA A 1 79 ? -8.390 -3.685 2.279 1.00 90.31 79 ALA A O 1
ATOM 660 N N . ARG A 1 80 ? -9.276 -2.364 3.867 1.00 85.81 80 ARG A N 1
ATOM 661 C CA . ARG A 1 80 ? -8.885 -1.099 3.233 1.00 85.81 80 ARG A CA 1
ATOM 662 C C . ARG A 1 80 ? -7.367 -0.934 3.159 1.00 85.81 80 ARG A C 1
ATOM 664 O O . ARG A 1 80 ? -6.844 -0.519 2.125 1.00 85.81 80 ARG A O 1
ATOM 671 N N . GLN A 1 81 ? -6.651 -1.314 4.218 1.00 84.88 81 GLN A N 1
ATOM 672 C CA . GLN A 1 81 ? -5.189 -1.329 4.236 1.00 84.88 81 GLN A CA 1
ATOM 673 C C . GLN A 1 81 ? -4.626 -2.246 3.137 1.00 84.88 81 GLN A C 1
ATOM 675 O O . GLN A 1 81 ? -3.720 -1.842 2.404 1.00 84.88 81 GLN A O 1
ATOM 680 N N . LEU A 1 82 ? -5.181 -3.453 2.981 1.00 90.12 82 LEU A N 1
ATOM 681 C CA . LEU A 1 82 ? -4.769 -4.392 1.933 1.00 90.12 82 LEU A CA 1
ATOM 682 C C . LEU A 1 82 ? -5.011 -3.809 0.530 1.00 90.12 82 LEU A C 1
ATOM 684 O O . LEU A 1 82 ? -4.162 -3.920 -0.355 1.00 90.12 82 LEU A O 1
ATOM 688 N N . GLN A 1 83 ? -6.151 -3.143 0.329 1.00 90.81 83 GLN A N 1
ATOM 689 C CA . GLN A 1 83 ? -6.477 -2.482 -0.934 1.00 90.81 83 GLN A CA 1
ATOM 690 C C . GLN A 1 83 ? -5.472 -1.371 -1.275 1.00 90.81 83 GLN A C 1
ATOM 692 O O . GLN A 1 83 ? -4.978 -1.318 -2.402 1.00 90.81 83 GLN A O 1
ATOM 697 N N . LEU A 1 84 ? -5.119 -0.519 -0.307 1.00 85.44 84 LEU A N 1
ATOM 698 C CA . LEU A 1 84 ? -4.103 0.523 -0.487 1.00 85.44 84 LEU A CA 1
ATOM 699 C C . LEU A 1 84 ? -2.730 -0.073 -0.822 1.00 85.44 84 LEU A C 1
ATOM 701 O O . LEU A 1 84 ? -2.043 0.424 -1.716 1.00 85.44 84 LEU A O 1
ATOM 705 N N . GLN A 1 85 ? -2.350 -1.173 -0.171 1.00 85.75 85 GLN A N 1
ATOM 706 C CA . GLN A 1 85 ? -1.096 -1.871 -0.454 1.00 85.75 85 GLN A CA 1
ATOM 707 C C . GLN A 1 85 ? -1.070 -2.455 -1.876 1.00 85.75 85 GLN A C 1
ATOM 709 O O . GLN A 1 85 ? -0.073 -2.319 -2.588 1.00 85.75 85 GLN A O 1
ATOM 714 N N . ASN A 1 86 ? -2.180 -3.041 -2.328 1.00 90.00 86 ASN A N 1
ATOM 715 C CA . ASN A 1 86 ? -2.323 -3.539 -3.696 1.00 90.00 86 ASN A CA 1
ATOM 716 C C . ASN A 1 86 ? -2.250 -2.408 -4.732 1.00 90.00 86 ASN A C 1
ATOM 718 O O . ASN A 1 86 ? -1.591 -2.563 -5.763 1.00 90.00 86 ASN A O 1
ATOM 722 N N . ASN A 1 87 ? -2.868 -1.258 -4.447 1.00 86.06 87 ASN A N 1
ATOM 723 C CA . ASN A 1 87 ? -2.794 -0.070 -5.298 1.00 86.06 87 ASN A CA 1
ATOM 724 C C . ASN A 1 87 ? -1.364 0.481 -5.393 1.00 86.06 87 ASN A C 1
ATOM 726 O O . ASN A 1 87 ? -0.922 0.885 -6.466 1.00 86.06 87 ASN A O 1
ATOM 730 N N . LEU A 1 88 ? -0.615 0.467 -4.291 1.00 86.00 88 LEU A N 1
ATOM 731 C CA . LEU A 1 88 ? 0.778 0.903 -4.287 1.00 86.00 88 LEU A CA 1
ATOM 732 C C . LEU A 1 88 ? 1.671 -0.055 -5.088 1.00 86.00 88 LEU A C 1
ATOM 734 O O . LEU A 1 88 ? 2.476 0.387 -5.907 1.00 86.00 88 LEU A O 1
ATOM 738 N N . HIS A 1 89 ? 1.476 -1.368 -4.935 1.00 88.31 89 HIS A N 1
ATOM 739 C CA . HIS A 1 89 ? 2.197 -2.364 -5.728 1.00 88.31 89 HIS A CA 1
ATOM 740 C C . HIS A 1 89 ? 1.874 -2.294 -7.223 1.00 88.31 89 HIS A C 1
ATOM 742 O O . HIS A 1 89 ? 2.774 -2.472 -8.047 1.00 88.31 89 HIS A O 1
ATOM 748 N N . SER A 1 90 ? 0.618 -2.049 -7.603 1.00 88.19 90 SER A N 1
ATOM 749 C CA . SER A 1 90 ? 0.251 -1.896 -9.014 1.00 88.19 90 SER A CA 1
ATOM 750 C C . SER A 1 90 ? 0.855 -0.625 -9.618 1.00 88.19 90 SER A C 1
ATOM 752 O O . SER A 1 90 ? 1.367 -0.677 -10.739 1.00 88.19 90 SER A O 1
ATOM 754 N N . LEU A 1 91 ? 0.896 0.474 -8.856 1.00 84.38 91 LEU A N 1
ATOM 755 C CA . LEU A 1 91 ? 1.564 1.713 -9.253 1.00 84.38 91 LEU A CA 1
ATOM 756 C C . LEU A 1 91 ? 3.073 1.503 -9.454 1.00 84.38 91 LEU A C 1
ATOM 758 O O . LEU A 1 91 ? 3.606 1.886 -10.494 1.00 84.38 91 LEU A O 1
ATOM 762 N N . ASP A 1 92 ? 3.753 0.837 -8.517 1.00 83.69 92 ASP A N 1
ATOM 763 C CA . ASP A 1 92 ? 5.187 0.538 -8.628 1.00 83.69 92 ASP A CA 1
ATOM 764 C C . ASP A 1 92 ? 5.489 -0.357 -9.851 1.00 83.69 92 ASP A C 1
ATOM 766 O O . ASP A 1 92 ? 6.474 -0.132 -10.560 1.00 83.69 92 ASP A O 1
ATOM 770 N N . ARG A 1 93 ? 4.620 -1.330 -10.173 1.00 81.94 93 ARG A N 1
ATOM 771 C CA . ARG A 1 93 ? 4.752 -2.138 -11.403 1.00 81.94 93 ARG A CA 1
ATOM 772 C C . ARG A 1 93 ? 4.577 -1.303 -12.667 1.00 81.94 93 ARG A C 1
ATOM 774 O O . ARG A 1 93 ? 5.340 -1.490 -13.613 1.00 81.94 93 ARG A O 1
ATOM 781 N N . ALA A 1 94 ? 3.603 -0.394 -12.693 1.00 78.38 94 ALA A N 1
ATOM 782 C CA . ALA A 1 94 ? 3.388 0.492 -13.833 1.00 78.38 94 ALA A CA 1
ATOM 783 C C . ALA A 1 94 ? 4.614 1.389 -14.076 1.00 78.38 94 ALA A C 1
ATOM 785 O O . ALA A 1 94 ? 5.072 1.503 -15.210 1.00 78.38 94 ALA A O 1
ATOM 786 N N . ILE A 1 95 ? 5.203 1.939 -13.008 1.00 78.81 95 ILE A N 1
ATOM 787 C CA . ILE A 1 95 ? 6.448 2.724 -13.064 1.00 78.81 95 ILE A CA 1
ATOM 788 C C . ILE A 1 95 ? 7.617 1.873 -13.585 1.00 78.81 95 ILE A C 1
ATOM 790 O O . ILE A 1 95 ? 8.373 2.298 -14.458 1.00 78.81 95 ILE A O 1
ATOM 794 N N . ALA A 1 96 ? 7.774 0.642 -13.094 1.00 76.25 96 ALA A N 1
ATOM 795 C CA . ALA A 1 96 ? 8.836 -0.246 -13.563 1.00 76.25 96 ALA A CA 1
ATOM 796 C C . ALA A 1 96 ? 8.696 -0.571 -15.062 1.00 76.25 96 ALA A C 1
ATOM 798 O O . ALA A 1 96 ? 9.686 -0.560 -15.796 1.00 76.25 96 ALA A O 1
ATOM 799 N N . GLN A 1 97 ? 7.469 -0.810 -15.532 1.00 76.50 97 GLN A N 1
ATOM 800 C CA . GLN A 1 97 ? 7.185 -1.071 -16.943 1.00 76.50 97 GLN A CA 1
ATOM 801 C C . GLN A 1 97 ? 7.474 0.146 -17.830 1.00 76.50 97 GLN A C 1
ATOM 803 O O . GLN A 1 97 ? 8.069 -0.020 -18.897 1.00 76.50 97 GLN A O 1
ATOM 808 N N . THR A 1 98 ? 7.118 1.363 -17.404 1.00 74.94 98 THR A N 1
ATOM 809 C CA . THR A 1 98 ? 7.413 2.581 -18.177 1.00 74.94 98 THR A CA 1
ATOM 810 C C . THR A 1 98 ? 8.914 2.854 -18.250 1.00 74.94 98 THR A C 1
ATOM 812 O O . THR A 1 98 ? 9.419 3.167 -19.331 1.00 74.94 98 THR A O 1
ATOM 815 N N . HIS A 1 99 ? 9.660 2.668 -17.156 1.00 74.19 99 HIS A N 1
ATOM 816 C CA . HIS A 1 99 ? 11.121 2.791 -17.174 1.00 74.19 99 HIS A CA 1
ATOM 817 C C . HIS A 1 99 ? 11.785 1.728 -18.051 1.00 74.19 99 HIS A C 1
ATOM 819 O O . HIS A 1 99 ? 12.713 2.043 -18.799 1.00 74.19 99 HIS A O 1
ATOM 825 N N . TYR A 1 100 ? 11.309 0.483 -17.996 1.00 71.00 100 TYR A N 1
ATOM 826 C CA . TYR A 1 100 ? 11.825 -0.594 -18.836 1.00 71.00 100 TYR 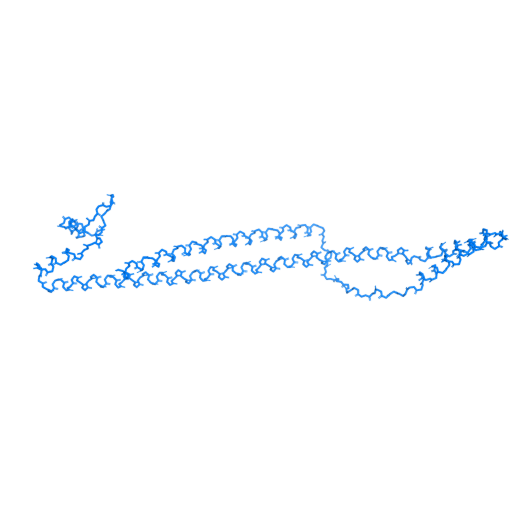A CA 1
ATOM 827 C C . TYR A 1 100 ? 11.585 -0.309 -20.325 1.00 71.00 100 TYR A C 1
ATOM 829 O O . TYR A 1 100 ? 12.522 -0.387 -21.119 1.00 71.00 100 TYR A O 1
ATOM 837 N N . ALA A 1 101 ? 10.375 0.126 -20.695 1.00 68.75 101 ALA A N 1
ATOM 838 C CA . ALA A 1 101 ? 10.046 0.527 -22.063 1.00 68.75 101 ALA A CA 1
ATOM 839 C C . ALA A 1 101 ? 10.889 1.724 -22.540 1.00 68.75 101 ALA A C 1
ATOM 841 O O . ALA A 1 101 ? 11.412 1.710 -23.656 1.00 68.75 101 ALA A O 1
ATOM 842 N N . ALA A 1 102 ? 11.096 2.732 -21.685 1.00 67.69 102 ALA A N 1
ATOM 843 C CA . ALA A 1 102 ? 11.965 3.865 -21.993 1.00 67.69 102 ALA A CA 1
ATOM 844 C C . ALA A 1 102 ? 13.418 3.418 -22.232 1.00 67.69 102 ALA A C 1
ATOM 846 O O . ALA A 1 102 ? 14.038 3.832 -23.214 1.00 67.69 102 ALA A O 1
ATOM 847 N N . ARG A 1 103 ? 13.947 2.516 -21.396 1.00 70.00 103 ARG A N 1
ATOM 848 C CA . ARG A 1 103 ? 15.304 1.979 -21.552 1.00 70.00 103 ARG A CA 1
ATOM 849 C C . ARG A 1 103 ? 15.450 1.161 -22.835 1.00 70.00 103 ARG A C 1
ATOM 851 O O . ARG A 1 103 ? 16.422 1.357 -23.560 1.00 70.00 103 ARG A O 1
ATOM 858 N N . LEU A 1 104 ? 14.475 0.316 -23.163 1.00 66.88 104 LEU A N 1
ATOM 859 C CA . LEU A 1 104 ? 14.460 -0.418 -24.431 1.00 66.88 104 LEU A CA 1
ATOM 860 C C . LEU A 1 104 ? 14.423 0.514 -25.641 1.00 66.88 104 LEU A C 1
ATOM 862 O O . LEU A 1 104 ? 15.187 0.304 -26.577 1.00 66.88 104 LEU A O 1
ATOM 866 N N . SER A 1 105 ? 13.607 1.572 -25.605 1.00 62.66 105 SER A N 1
ATOM 867 C CA . SER A 1 105 ? 13.580 2.551 -26.696 1.00 62.66 105 SER A CA 1
ATOM 868 C C . SER A 1 105 ? 14.948 3.220 -26.885 1.00 62.66 105 SER A C 1
ATOM 870 O O . SER A 1 105 ? 15.449 3.268 -28.005 1.00 62.66 105 SER A O 1
ATOM 872 N N . SER A 1 106 ? 15.624 3.604 -25.794 1.00 63.91 106 SER A N 1
ATOM 873 C CA . SER A 1 106 ? 16.969 4.192 -25.860 1.00 63.91 106 SER A CA 1
ATOM 874 C C . SER A 1 106 ? 18.032 3.219 -26.386 1.00 63.91 106 SER A C 1
ATOM 876 O O . SER A 1 106 ? 18.928 3.620 -27.126 1.00 63.91 106 SER A O 1
ATOM 878 N N . LEU A 1 107 ? 17.911 1.927 -26.064 1.00 59.91 107 LEU A N 1
ATOM 879 C CA . LEU A 1 107 ? 18.807 0.890 -26.573 1.00 59.91 107 LEU A CA 1
ATOM 880 C C . LEU A 1 107 ? 18.571 0.637 -28.062 1.00 59.91 107 LEU A C 1
ATOM 882 O O . LEU A 1 107 ? 19.537 0.606 -28.814 1.00 59.91 107 LEU A O 1
ATOM 886 N N . SER A 1 108 ? 17.312 0.564 -28.507 1.00 59.50 108 SER A N 1
ATOM 887 C CA . SER A 1 108 ? 16.994 0.414 -29.933 1.00 59.50 108 SER A CA 1
ATOM 888 C C . SER A 1 108 ? 17.492 1.592 -30.771 1.00 59.50 108 SER A C 1
ATOM 890 O O . SER A 1 108 ? 17.997 1.385 -31.868 1.00 59.50 108 SER A O 1
ATOM 892 N N . THR A 1 109 ? 17.448 2.825 -30.247 1.00 58.56 109 THR A N 1
ATOM 893 C CA . THR A 1 109 ? 18.033 3.980 -30.945 1.00 58.56 109 THR A CA 1
ATOM 894 C C . THR A 1 109 ? 19.554 3.909 -31.022 1.00 58.56 109 THR A C 1
ATOM 896 O O . THR A 1 109 ? 20.135 4.372 -31.999 1.00 58.56 109 THR A O 1
ATOM 899 N N . LEU A 1 110 ? 20.205 3.324 -30.013 1.00 55.00 110 LEU A N 1
ATOM 900 C CA . LEU A 1 110 ? 21.657 3.173 -29.982 1.00 55.00 110 LEU A CA 1
ATOM 901 C C . LEU A 1 110 ? 22.117 2.054 -30.927 1.00 55.00 110 LEU A C 1
ATOM 903 O O . LEU A 1 110 ? 23.104 2.225 -31.634 1.00 55.00 110 LEU A O 1
ATOM 907 N N . GLU A 1 111 ? 21.356 0.960 -30.997 1.00 57.56 111 GLU A N 1
ATOM 908 C CA . GLU A 1 111 ? 21.543 -0.138 -31.952 1.00 57.56 111 GLU A CA 1
ATOM 909 C C . GLU A 1 111 ? 21.318 0.321 -33.402 1.00 57.56 111 GLU A C 1
ATOM 911 O O . GLU A 1 111 ? 22.106 -0.003 -34.290 1.00 57.56 111 GLU A O 1
ATOM 916 N N . ASP A 1 112 ? 20.316 1.170 -33.646 1.00 56.34 112 ASP A N 1
ATOM 917 C CA . ASP A 1 112 ? 20.110 1.802 -34.954 1.00 56.34 112 ASP A CA 1
ATOM 918 C C . ASP A 1 112 ? 21.257 2.748 -35.333 1.00 56.34 112 ASP A C 1
ATOM 920 O O . ASP A 1 112 ? 21.551 2.913 -36.517 1.00 56.34 112 ASP A O 1
ATOM 924 N N . MET A 1 113 ? 21.910 3.393 -34.361 1.00 53.03 113 MET A N 1
ATOM 925 C CA . MET A 1 113 ? 23.084 4.220 -34.633 1.00 53.03 113 MET A CA 1
ATOM 926 C C . MET A 1 113 ? 24.297 3.350 -34.953 1.00 53.03 113 MET A C 1
ATOM 928 O O . MET A 1 113 ? 24.894 3.544 -36.007 1.00 53.03 113 MET A O 1
ATOM 932 N N . THR A 1 114 ? 24.638 2.363 -34.121 1.00 55.47 114 THR A N 1
ATOM 933 C CA . THR A 1 114 ? 25.811 1.494 -34.338 1.00 55.47 114 THR A CA 1
ATOM 934 C C . THR A 1 114 ? 25.671 0.618 -35.586 1.00 55.47 114 THR A C 1
ATOM 936 O O . THR A 1 114 ? 26.627 0.488 -36.352 1.00 55.47 114 THR A O 1
ATOM 939 N N . GLY A 1 115 ? 24.471 0.104 -35.869 1.00 55.31 115 GLY A N 1
ATOM 940 C CA . GLY A 1 115 ? 24.179 -0.675 -37.073 1.00 55.31 115 GLY A CA 1
ATOM 941 C C . GLY A 1 115 ? 24.293 0.128 -38.376 1.00 55.31 115 GLY A C 1
ATOM 942 O O . GLY A 1 115 ? 24.651 -0.437 -39.410 1.00 55.31 115 GLY A O 1
ATOM 943 N N . LYS A 1 116 ? 24.051 1.448 -38.346 1.00 55.72 116 LYS A N 1
ATOM 944 C CA . LYS A 1 116 ? 24.219 2.330 -39.518 1.00 55.72 116 LYS A CA 1
ATOM 945 C C . LYS A 1 116 ? 25.685 2.581 -39.869 1.00 55.72 116 LYS A C 1
ATOM 947 O O . LYS A 1 116 ? 25.997 2.669 -41.052 1.00 55.72 116 LYS A O 1
ATOM 952 N N . TRP A 1 117 ? 26.581 2.648 -38.881 1.00 52.72 117 TRP A N 1
ATOM 953 C CA . TRP A 1 117 ? 28.022 2.783 -39.139 1.00 52.72 117 TRP A CA 1
ATOM 954 C C . TRP A 1 117 ? 28.584 1.528 -39.809 1.00 52.72 117 TRP A C 1
ATOM 956 O O . TRP A 1 117 ? 29.286 1.624 -40.808 1.00 52.72 117 TRP A O 1
ATOM 966 N N . TYR A 1 118 ? 28.215 0.344 -39.318 1.00 55.81 118 TYR A N 1
ATOM 967 C CA . TYR A 1 118 ? 28.730 -0.923 -39.847 1.00 55.81 118 TYR A CA 1
ATOM 968 C C . TYR A 1 118 ? 28.180 -1.276 -41.240 1.00 55.81 118 TYR A C 1
ATOM 970 O O . TYR A 1 118 ? 28.826 -1.990 -41.997 1.00 55.81 118 TYR A O 1
ATOM 978 N N . ARG A 1 119 ? 27.006 -0.741 -41.605 1.00 57.69 119 ARG A N 1
ATOM 979 C CA . ARG A 1 119 ? 26.355 -0.948 -42.912 1.00 57.69 119 ARG A CA 1
ATOM 980 C C . ARG A 1 119 ? 26.568 0.186 -43.910 1.00 57.69 119 ARG A C 1
ATOM 982 O O . ARG A 1 119 ? 25.903 0.206 -44.945 1.00 57.69 119 ARG A O 1
ATOM 989 N N . SER A 1 120 ? 27.444 1.151 -43.622 1.00 64.62 120 SER A N 1
ATOM 990 C CA . SER A 1 120 ? 27.696 2.221 -44.585 1.00 64.62 120 SER A CA 1
ATOM 991 C C . SER A 1 120 ? 28.446 1.654 -45.798 1.00 64.62 120 SER A C 1
ATOM 993 O O . SER A 1 120 ? 29.582 1.195 -45.636 1.00 64.62 120 SER A O 1
ATOM 995 N N . PRO A 1 121 ? 27.878 1.713 -47.019 1.00 68.56 121 PRO A N 1
ATOM 996 C CA . PRO A 1 121 ? 28.547 1.206 -48.217 1.00 68.56 121 PRO A CA 1
ATOM 997 C C . PRO A 1 121 ? 29.871 1.935 -48.473 1.00 68.56 121 PRO A C 1
ATOM 999 O O . PRO A 1 121 ? 30.806 1.353 -49.009 1.00 68.56 121 PRO A O 1
ATOM 1002 N N . THR A 1 122 ? 29.993 3.185 -48.014 1.00 74.69 122 THR A N 1
ATOM 1003 C CA . THR A 1 122 ? 31.242 3.949 -48.086 1.00 74.69 122 THR A CA 1
ATOM 1004 C C . THR A 1 122 ? 32.353 3.355 -47.225 1.00 74.69 122 THR A C 1
ATOM 1006 O O . THR A 1 122 ? 33.488 3.311 -47.682 1.00 74.69 122 THR A O 1
ATOM 1009 N N . LEU A 1 123 ? 32.050 2.857 -46.020 1.00 72.31 123 LEU A N 1
ATOM 1010 C CA . LEU A 1 123 ? 33.059 2.258 -45.142 1.00 72.31 123 LEU A CA 1
ATOM 1011 C C . LEU A 1 123 ? 33.532 0.905 -45.683 1.00 72.31 123 LEU A C 1
ATOM 1013 O O . LEU A 1 123 ? 34.736 0.655 -45.714 1.00 72.31 123 LEU A O 1
ATOM 1017 N N . CYS A 1 124 ? 32.609 0.084 -46.194 1.00 73.25 124 CYS A N 1
ATOM 1018 C CA . CYS A 1 124 ? 32.952 -1.181 -46.851 1.00 73.25 124 CYS A CA 1
ATOM 1019 C C . CYS A 1 124 ? 33.871 -0.937 -48.058 1.00 73.25 124 CYS A C 1
ATOM 1021 O O . CYS A 1 124 ? 34.960 -1.499 -48.124 1.00 73.25 124 CYS A O 1
ATOM 1023 N N . LEU A 1 125 ? 33.508 0.014 -48.930 1.00 77.81 125 LEU A N 1
ATOM 1024 C CA . LEU A 1 125 ? 34.338 0.394 -50.075 1.00 77.81 125 LEU A CA 1
ATOM 1025 C C . LEU A 1 125 ? 35.719 0.910 -49.655 1.00 77.81 125 LEU A C 1
ATOM 1027 O O . LEU A 1 125 ? 36.707 0.570 -50.294 1.00 77.81 125 LEU A O 1
ATOM 1031 N N . THR A 1 126 ? 35.829 1.700 -48.581 1.00 82.06 126 THR A N 1
ATOM 1032 C CA . THR A 1 126 ? 37.149 2.160 -48.111 1.00 82.06 126 THR A CA 1
ATOM 1033 C C . THR A 1 126 ? 38.028 1.022 -47.594 1.00 82.06 126 THR A C 1
ATOM 1035 O O . THR A 1 126 ? 39.238 1.057 -47.816 1.00 82.06 126 THR A O 1
ATOM 1038 N N . ILE A 1 127 ? 37.441 0.006 -46.952 1.00 82.81 127 ILE A N 1
ATOM 1039 C CA . ILE A 1 127 ? 38.164 -1.178 -46.465 1.00 82.81 127 ILE A CA 1
ATOM 1040 C C . ILE A 1 127 ? 38.624 -2.042 -47.646 1.00 82.81 127 ILE A C 1
ATOM 1042 O O . ILE A 1 127 ? 39.785 -2.451 -47.678 1.00 82.81 127 ILE A O 1
ATOM 1046 N N . ASP A 1 128 ? 37.762 -2.249 -48.643 1.00 78.69 128 ASP A N 1
ATOM 1047 C CA . ASP A 1 128 ? 38.098 -3.006 -49.853 1.00 78.69 128 ASP A CA 1
ATOM 1048 C C . ASP A 1 128 ? 39.182 -2.307 -50.682 1.00 78.69 128 ASP A C 1
ATOM 1050 O O . ASP A 1 128 ? 40.159 -2.936 -51.090 1.00 78.69 128 ASP A O 1
ATOM 1054 N N . ILE A 1 129 ? 39.069 -0.987 -50.877 1.00 84.06 129 ILE A N 1
ATOM 1055 C CA . ILE A 1 129 ? 40.082 -0.181 -51.576 1.00 84.06 129 ILE A CA 1
ATOM 1056 C C . ILE A 1 129 ? 41.421 -0.249 -50.834 1.00 84.06 129 ILE A C 1
ATOM 1058 O O . ILE A 1 129 ? 42.463 -0.435 -51.462 1.00 84.06 129 ILE A O 1
ATOM 1062 N N . PHE A 1 130 ? 41.414 -0.149 -49.502 1.00 85.50 130 PHE A N 1
ATOM 1063 C CA . PHE A 1 130 ? 42.629 -0.285 -48.699 1.00 85.50 130 PHE A CA 1
ATOM 1064 C C . PHE A 1 130 ? 43.251 -1.684 -48.823 1.00 85.50 130 PHE A C 1
ATOM 1066 O O . PHE A 1 130 ? 44.465 -1.806 -49.003 1.00 85.50 130 PHE A O 1
ATOM 1073 N N . GLY A 1 131 ? 42.429 -2.736 -48.797 1.00 83.00 131 GLY A N 1
ATOM 1074 C CA . GLY A 1 131 ? 42.869 -4.114 -49.008 1.00 83.00 131 GLY A CA 1
ATOM 1075 C C . GLY A 1 131 ? 43.496 -4.333 -50.389 1.00 83.00 131 GLY A C 1
ATOM 1076 O O . GLY A 1 131 ? 44.557 -4.952 -50.486 1.00 83.00 131 GLY A O 1
ATOM 1077 N N . LEU A 1 132 ? 42.909 -3.757 -51.444 1.00 83.31 132 LEU A N 1
ATOM 1078 C CA . LEU A 1 132 ? 43.451 -3.794 -52.808 1.00 83.31 132 LEU A CA 1
ATOM 1079 C C . LEU A 1 132 ? 44.790 -3.053 -52.927 1.00 83.31 132 LEU A C 1
ATOM 1081 O O . LEU A 1 132 ? 45.708 -3.556 -53.574 1.00 83.31 132 LEU A O 1
ATOM 1085 N N . ILE A 1 133 ? 44.930 -1.893 -52.275 1.00 83.88 133 ILE A N 1
ATOM 1086 C CA . ILE A 1 133 ? 46.192 -1.136 -52.234 1.00 83.88 133 ILE A CA 1
ATOM 1087 C C . ILE A 1 133 ? 47.288 -1.962 -51.551 1.00 83.88 133 ILE A C 1
ATOM 1089 O O . ILE A 1 133 ? 48.392 -2.081 -52.082 1.00 83.88 133 ILE A O 1
ATOM 1093 N N . MET A 1 134 ? 46.984 -2.578 -50.407 1.00 81.69 134 MET A N 1
ATOM 1094 C CA . MET A 1 134 ? 47.933 -3.432 -49.685 1.00 81.69 134 MET A CA 1
ATOM 1095 C C . MET A 1 134 ? 48.336 -4.669 -50.491 1.00 81.69 134 MET A C 1
ATOM 1097 O O . MET A 1 134 ? 49.514 -5.028 -50.527 1.00 81.69 134 MET A O 1
ATOM 1101 N N . LEU A 1 135 ? 47.381 -5.282 -51.192 1.00 81.19 135 LEU A N 1
ATOM 1102 C CA . LEU A 1 135 ? 47.635 -6.422 -52.066 1.00 81.19 135 LEU A CA 1
ATOM 1103 C C . LEU A 1 135 ? 48.537 -6.041 -53.249 1.00 81.19 135 LEU A C 1
ATOM 1105 O O . LEU A 1 135 ? 49.472 -6.778 -53.558 1.00 81.19 135 LEU A O 1
ATOM 1109 N N . TYR A 1 136 ? 48.309 -4.876 -53.864 1.00 80.62 136 TYR A N 1
ATOM 1110 C CA . TYR A 1 136 ? 49.134 -4.346 -54.954 1.00 80.62 136 TYR A CA 1
ATOM 1111 C C . TYR A 1 136 ? 50.574 -4.051 -54.509 1.00 80.62 136 TYR A C 1
ATOM 1113 O O . TYR A 1 136 ? 51.525 -4.453 -55.182 1.00 80.62 136 TYR A O 1
ATOM 1121 N N . ILE A 1 137 ? 50.748 -3.413 -53.345 1.00 80.19 137 ILE A N 1
ATOM 1122 C CA . ILE A 1 137 ? 52.072 -3.143 -52.760 1.00 80.19 137 ILE A CA 1
ATOM 1123 C C . ILE A 1 137 ? 52.804 -4.455 -52.469 1.00 80.19 137 ILE A C 1
ATOM 1125 O O . ILE A 1 137 ? 53.980 -4.591 -52.812 1.00 80.19 137 ILE A O 1
ATOM 1129 N N . GLY A 1 138 ? 52.106 -5.433 -51.883 1.00 76.38 138 GLY A N 1
ATOM 1130 C CA . GLY A 1 138 ? 52.671 -6.750 -51.622 1.00 76.38 138 GLY A CA 1
ATOM 1131 C C . GLY A 1 138 ? 53.144 -7.432 -52.903 1.00 76.38 138 GLY A C 1
ATOM 1132 O O . GLY A 1 138 ? 54.277 -7.901 -52.960 1.00 76.38 138 GLY A O 1
ATOM 1133 N N . LEU A 1 139 ? 52.338 -7.408 -53.965 1.00 75.62 139 LEU A N 1
ATOM 1134 C CA . LEU A 1 139 ? 52.656 -8.065 -55.238 1.00 75.62 139 LEU A CA 1
ATOM 1135 C C . LEU A 1 139 ? 53.896 -7.458 -55.923 1.00 75.62 139 LEU A C 1
ATOM 1137 O O . LEU A 1 139 ? 54.706 -8.192 -56.485 1.00 75.62 139 LEU A O 1
ATOM 1141 N N . ILE A 1 140 ? 54.092 -6.140 -55.820 1.00 76.19 140 ILE A N 1
ATOM 1142 C CA . ILE A 1 140 ? 55.257 -5.444 -56.394 1.00 76.19 140 ILE A CA 1
ATOM 1143 C C . ILE A 1 140 ? 56.536 -5.689 -55.589 1.00 76.19 140 ILE A C 1
ATOM 1145 O O . ILE A 1 140 ? 57.615 -5.805 -56.165 1.00 76.19 140 ILE A O 1
ATOM 1149 N N . MET A 1 141 ? 56.440 -5.747 -54.259 1.00 69.62 141 MET A N 1
ATOM 1150 C CA . MET A 1 141 ? 57.621 -5.674 -53.395 1.00 69.62 141 MET A CA 1
ATOM 1151 C C . MET A 1 141 ? 58.427 -6.976 -53.274 1.00 69.62 141 MET A C 1
ATOM 1153 O O . MET A 1 141 ? 59.501 -6.924 -52.679 1.00 69.62 141 MET A O 1
ATOM 1157 N N . GLY A 1 142 ? 57.966 -8.115 -53.816 1.00 60.31 142 GLY A N 1
ATOM 1158 C CA . GLY A 1 142 ? 58.752 -9.337 -54.116 1.00 60.31 142 GLY A CA 1
ATOM 1159 C C . GLY A 1 142 ? 59.633 -9.958 -53.008 1.00 60.31 142 GLY A C 1
ATOM 1160 O O . GLY A 1 142 ? 60.387 -10.890 -53.270 1.00 60.31 142 GLY A O 1
ATOM 1161 N N . THR A 1 143 ? 59.573 -9.448 -51.781 1.00 59.25 143 THR A N 1
ATOM 1162 C CA . THR A 1 143 ? 60.434 -9.774 -50.631 1.00 59.25 143 THR A CA 1
ATOM 1163 C C . THR A 1 143 ? 59.587 -10.341 -49.494 1.00 59.25 143 THR A C 1
ATOM 1165 O O . THR A 1 143 ? 58.370 -10.375 -49.580 1.00 59.25 143 THR A O 1
ATOM 1168 N N . THR A 1 144 ? 60.165 -10.776 -48.379 1.00 57.06 144 THR A N 1
ATOM 1169 C CA . THR A 1 144 ? 59.409 -11.345 -47.241 1.00 57.06 144 THR A CA 1
ATOM 1170 C C . THR A 1 144 ? 58.342 -10.409 -46.635 1.00 57.06 144 THR A C 1
ATOM 1172 O O . THR A 1 144 ? 57.395 -10.894 -46.021 1.00 57.06 144 THR A O 1
ATOM 1175 N N . ILE A 1 145 ? 58.425 -9.092 -46.870 1.00 59.12 145 ILE A N 1
ATOM 1176 C CA . ILE A 1 145 ? 57.403 -8.081 -46.509 1.00 59.12 145 ILE A CA 1
ATOM 1177 C C . ILE A 1 145 ? 56.172 -8.143 -47.451 1.00 59.12 145 ILE A C 1
ATOM 1179 O O . ILE A 1 145 ? 55.068 -7.726 -47.091 1.00 59.12 145 ILE A O 1
ATOM 1183 N N . SER A 1 146 ? 56.331 -8.722 -48.646 1.00 60.12 146 SER A N 1
ATOM 1184 C CA . SER A 1 146 ? 55.257 -9.011 -49.609 1.00 60.12 146 SER A CA 1
ATOM 1185 C C . SER A 1 146 ? 54.217 -9.957 -49.017 1.00 60.12 146 SER A C 1
ATOM 1187 O O . SER A 1 146 ? 53.026 -9.679 -49.069 1.00 60.12 146 SER A O 1
ATOM 1189 N N . LEU A 1 147 ? 54.655 -11.041 -48.367 1.00 68.44 147 LEU A N 1
ATOM 1190 C CA . LEU A 1 147 ? 53.732 -12.080 -47.911 1.00 68.44 147 LEU A CA 1
ATOM 1191 C C . LEU A 1 147 ? 52.769 -11.563 -46.832 1.00 68.44 147 LEU A C 1
ATOM 1193 O O . LEU A 1 147 ? 51.578 -11.863 -46.864 1.00 68.44 147 LEU A O 1
ATOM 1197 N N . SER A 1 148 ? 53.266 -10.752 -45.894 1.00 74.56 148 SER A N 1
ATOM 1198 C CA . SER A 1 148 ? 52.449 -10.183 -44.817 1.00 74.56 148 SER A CA 1
ATOM 1199 C C . SER A 1 148 ? 51.477 -9.114 -45.320 1.00 74.56 148 SER A C 1
ATOM 1201 O O . SER A 1 148 ? 50.329 -9.086 -44.879 1.00 74.56 148 SER A O 1
ATOM 1203 N N . SER A 1 149 ? 51.891 -8.275 -46.273 1.00 73.44 149 SER A N 1
ATOM 1204 C CA . SER A 1 149 ? 51.024 -7.256 -46.885 1.00 73.44 149 SER A CA 1
ATOM 1205 C C . SER A 1 149 ? 49.952 -7.865 -47.795 1.00 73.44 149 SER A C 1
ATOM 1207 O O . SER A 1 149 ? 48.799 -7.435 -47.747 1.00 73.44 149 SER A O 1
ATOM 1209 N N . THR A 1 150 ? 50.273 -8.926 -48.540 1.00 76.12 150 THR A N 1
ATOM 1210 C CA . THR A 1 150 ? 49.294 -9.668 -49.348 1.00 76.12 150 THR A CA 1
ATOM 1211 C C . THR A 1 150 ? 48.276 -10.408 -48.477 1.00 76.12 150 THR A C 1
ATOM 1213 O O . THR A 1 150 ? 47.081 -10.338 -48.758 1.00 76.12 150 THR A O 1
ATOM 1216 N N . VAL A 1 151 ? 48.706 -11.062 -47.389 1.00 80.12 151 VAL A N 1
ATOM 1217 C CA . VAL A 1 151 ? 47.788 -11.730 -46.444 1.00 80.12 151 VAL A CA 1
ATOM 1218 C C . VAL A 1 151 ? 46.863 -10.719 -45.763 1.00 80.12 151 VAL A C 1
ATOM 1220 O O . VAL A 1 151 ? 45.661 -10.964 -45.664 1.00 80.12 151 VAL A O 1
ATOM 1223 N N . LEU A 1 152 ? 47.391 -9.561 -45.350 1.00 80.25 152 LEU A N 1
ATOM 1224 C CA . LEU A 1 152 ? 46.584 -8.489 -44.765 1.00 80.25 152 LEU A CA 1
ATOM 1225 C C . LEU A 1 152 ? 45.577 -7.922 -45.780 1.00 80.25 152 LEU A C 1
ATOM 1227 O O . LEU A 1 152 ? 44.420 -7.706 -45.431 1.00 80.25 152 LEU A O 1
ATOM 1231 N N . GLY A 1 153 ? 45.983 -7.748 -47.041 1.00 78.25 153 GLY A N 1
ATOM 1232 C CA . GLY A 1 153 ? 45.101 -7.299 -48.121 1.00 78.25 153 GLY A CA 1
ATOM 1233 C C . GLY A 1 153 ? 43.938 -8.261 -48.382 1.00 78.25 153 GLY A C 1
ATOM 1234 O O . GLY A 1 153 ? 42.787 -7.830 -48.428 1.00 78.25 153 GLY A O 1
ATOM 1235 N N . ILE A 1 154 ? 44.213 -9.569 -48.464 1.00 82.50 154 ILE A N 1
ATOM 1236 C CA . ILE A 1 154 ? 43.177 -10.608 -48.625 1.00 82.50 154 ILE A CA 1
ATOM 1237 C C . ILE A 1 154 ? 42.237 -10.632 -47.412 1.00 82.50 154 ILE A C 1
ATOM 1239 O O . ILE A 1 154 ? 41.023 -10.733 -47.582 1.00 82.50 154 ILE A O 1
ATOM 1243 N N . ALA A 1 155 ? 42.770 -10.493 -46.195 1.00 81.25 155 ALA A N 1
ATOM 1244 C CA . ALA A 1 155 ? 41.960 -10.434 -44.980 1.00 81.25 155 ALA A CA 1
ATOM 1245 C C . ALA A 1 155 ? 41.047 -9.195 -44.946 1.00 81.25 155 ALA A C 1
ATOM 1247 O O . ALA A 1 155 ? 39.884 -9.311 -44.568 1.00 81.25 155 ALA A O 1
ATOM 1248 N N . CYS A 1 156 ? 41.533 -8.025 -45.376 1.00 82.62 156 CYS A N 1
ATOM 1249 C CA . CYS A 1 156 ? 40.725 -6.806 -45.470 1.00 82.62 156 CYS A CA 1
ATOM 1250 C C . CYS A 1 156 ? 39.592 -6.937 -46.497 1.00 82.62 156 CYS A C 1
ATOM 1252 O O . CYS A 1 156 ? 38.466 -6.568 -46.181 1.00 82.62 156 CYS A O 1
ATOM 1254 N N . ILE A 1 157 ? 39.863 -7.514 -47.672 1.00 81.06 157 ILE A N 1
ATOM 1255 C CA . ILE A 1 157 ? 38.842 -7.758 -48.708 1.00 81.06 157 ILE A CA 1
ATOM 1256 C C . ILE A 1 157 ? 37.817 -8.798 -48.228 1.00 81.06 157 ILE A C 1
ATOM 1258 O O . ILE A 1 157 ? 36.612 -8.630 -48.402 1.00 81.06 157 ILE A O 1
ATOM 1262 N N . GLY A 1 158 ? 38.273 -9.865 -47.561 1.00 78.38 158 GLY A N 1
ATOM 1263 C CA . GLY A 1 158 ? 37.385 -10.855 -46.947 1.00 78.38 158 GLY A CA 1
ATOM 1264 C C . GLY A 1 158 ? 36.500 -10.251 -45.851 1.00 78.38 158 GLY A C 1
ATOM 1265 O O . GLY A 1 158 ? 35.315 -10.574 -45.755 1.00 78.38 158 GLY A O 1
ATOM 1266 N N . LEU A 1 159 ? 37.039 -9.325 -45.053 1.00 78.44 159 LEU A N 1
ATOM 1267 C CA . LEU A 1 159 ? 36.255 -8.563 -44.084 1.00 78.44 159 LEU A CA 1
ATOM 1268 C C . LEU A 1 159 ? 35.240 -7.655 -44.787 1.00 78.44 159 LEU A C 1
ATOM 1270 O O . LEU A 1 159 ? 34.066 -7.731 -44.458 1.00 78.44 159 LEU A O 1
ATOM 1274 N N . GLY A 1 160 ? 35.627 -6.872 -45.795 1.00 74.81 160 GLY A N 1
ATOM 1275 C CA . GLY A 1 160 ? 34.691 -6.035 -46.559 1.00 74.81 160 GLY A CA 1
ATOM 1276 C C . GLY A 1 160 ? 33.526 -6.823 -47.168 1.00 74.81 160 GLY A C 1
ATOM 1277 O O . GLY A 1 160 ? 32.367 -6.429 -47.025 1.00 74.81 160 GLY A O 1
ATOM 1278 N N . PHE A 1 161 ? 33.805 -8.003 -47.726 1.00 74.56 161 PHE A N 1
ATOM 1279 C CA . PHE A 1 161 ? 32.778 -8.882 -48.288 1.00 74.56 161 PHE A CA 1
ATOM 1280 C C . PHE A 1 161 ? 31.848 -9.482 -47.220 1.00 74.56 161 PHE A C 1
ATOM 1282 O O . PHE A 1 161 ? 30.627 -9.463 -47.370 1.00 74.56 161 PHE A O 1
ATOM 1289 N N . THR A 1 162 ? 32.397 -9.957 -46.096 1.00 71.25 162 THR A N 1
ATOM 1290 C CA . THR A 1 162 ? 31.585 -10.506 -44.990 1.00 71.25 162 THR A CA 1
ATOM 1291 C C . THR A 1 162 ? 30.737 -9.443 -44.293 1.00 71.25 162 THR A C 1
ATOM 1293 O O . THR A 1 162 ? 29.643 -9.749 -43.819 1.00 71.25 162 THR A O 1
ATOM 1296 N N . LEU A 1 163 ? 31.200 -8.191 -44.268 1.00 69.38 163 LEU A N 1
ATOM 1297 C CA . LEU A 1 163 ? 30.436 -7.030 -43.808 1.00 69.38 163 LEU A CA 1
ATOM 1298 C C . LEU A 1 163 ? 29.283 -6.689 -44.760 1.00 69.38 163 LEU A C 1
ATOM 1300 O O . LEU A 1 163 ? 28.199 -6.324 -44.302 1.00 69.38 163 LEU A O 1
ATOM 1304 N N . TYR A 1 164 ? 29.508 -6.830 -46.069 1.00 67.94 164 TYR A N 1
ATOM 1305 C CA . TYR A 1 164 ? 28.526 -6.547 -47.114 1.00 67.94 164 TYR A CA 1
ATOM 1306 C C . TYR A 1 164 ? 27.400 -7.593 -47.170 1.00 67.94 164 TYR A C 1
ATOM 1308 O O . TYR A 1 164 ? 26.236 -7.237 -47.350 1.00 67.94 164 TYR A O 1
ATOM 1316 N N . GLU A 1 165 ? 27.722 -8.875 -46.968 1.00 64.56 165 GLU A N 1
ATOM 1317 C CA . GLU A 1 165 ? 26.760 -9.980 -47.074 1.00 64.56 165 GLU A CA 1
ATOM 1318 C C . GLU A 1 165 ? 25.927 -10.255 -45.814 1.00 64.56 165 GLU A C 1
ATOM 1320 O O . GLU A 1 165 ? 25.034 -11.102 -45.874 1.00 64.56 165 GLU A O 1
ATOM 1325 N N . GLN A 1 166 ? 26.139 -9.575 -44.676 1.00 58.19 166 GLN A N 1
ATOM 1326 C CA . GLN A 1 166 ? 25.332 -9.869 -43.485 1.00 58.19 166 GLN A CA 1
ATOM 1327 C C . GLN A 1 166 ? 23.834 -9.587 -43.732 1.00 58.19 166 GLN A C 1
ATOM 1329 O O . GLN A 1 166 ? 23.432 -8.423 -43.857 1.00 58.19 166 GLN A O 1
ATOM 1334 N N . PRO A 1 167 ? 22.965 -10.622 -43.736 1.00 48.97 167 PRO A N 1
ATOM 1335 C CA . PRO A 1 167 ? 21.541 -10.431 -43.941 1.00 48.97 167 PRO A CA 1
ATOM 1336 C C . PRO A 1 167 ? 20.966 -9.612 -42.785 1.00 48.97 167 PRO A C 1
ATOM 1338 O O . PRO A 1 167 ? 21.336 -9.793 -41.622 1.00 48.97 167 PRO A O 1
ATOM 1341 N N . ALA A 1 168 ? 20.031 -8.714 -43.101 1.00 51.44 168 ALA A N 1
ATOM 1342 C CA . ALA A 1 168 ? 19.305 -7.867 -42.155 1.00 51.44 168 ALA A CA 1
ATOM 1343 C C . ALA A 1 168 ? 18.344 -8.668 -41.241 1.00 51.44 168 ALA A C 1
ATOM 1345 O O . ALA A 1 168 ? 17.155 -8.373 -41.154 1.00 51.44 168 ALA A O 1
ATOM 1346 N N . SER A 1 169 ? 18.856 -9.691 -40.557 1.00 43.66 169 SER A N 1
ATOM 1347 C CA . SER A 1 169 ? 18.083 -10.691 -39.812 1.00 43.66 169 SER A CA 1
ATOM 1348 C C . SER A 1 169 ? 17.649 -10.231 -38.422 1.00 43.66 169 SER A C 1
ATOM 1350 O O . SER A 1 169 ? 16.783 -10.853 -37.819 1.00 43.66 169 SER A O 1
ATOM 1352 N N . PHE A 1 170 ? 18.169 -9.117 -37.908 1.00 42.97 170 PHE A N 1
ATOM 1353 C CA . PHE A 1 170 ? 17.643 -8.492 -36.692 1.00 42.97 170 PHE A CA 1
ATOM 1354 C C . PHE A 1 170 ? 16.549 -7.487 -37.050 1.00 42.97 170 PHE A C 1
ATOM 1356 O O . PHE A 1 170 ? 16.692 -6.277 -36.907 1.00 42.97 170 PHE A O 1
ATOM 1363 N N . ARG A 1 171 ? 15.429 -7.985 -37.575 1.00 46.25 171 ARG A N 1
ATOM 1364 C CA . ARG A 1 171 ? 14.221 -7.173 -37.734 1.00 46.25 171 ARG A CA 1
ATOM 1365 C C . ARG A 1 171 ? 13.022 -7.941 -37.222 1.00 46.25 171 ARG A C 1
ATOM 1367 O O . ARG A 1 171 ? 12.362 -8.651 -37.970 1.00 46.25 171 ARG A O 1
ATOM 1374 N N . LYS A 1 172 ? 12.780 -7.781 -35.923 1.00 38.56 172 LYS A N 1
ATOM 1375 C CA . LYS A 1 172 ? 11.462 -7.741 -35.269 1.00 38.56 172 LYS A CA 1
ATOM 1376 C C . LYS A 1 172 ? 11.673 -7.547 -33.766 1.00 38.56 172 LYS A C 1
ATOM 1378 O O . LYS A 1 172 ? 11.262 -8.364 -32.952 1.00 38.56 172 LYS A O 1
ATOM 1383 N N . ILE A 1 173 ? 12.283 -6.426 -33.384 1.00 44.34 173 ILE A N 1
ATOM 1384 C CA . ILE A 1 173 ? 11.835 -5.808 -32.135 1.00 44.34 173 ILE A CA 1
ATOM 1385 C C . ILE A 1 173 ? 10.460 -5.245 -32.505 1.00 44.34 173 ILE A C 1
ATOM 1387 O O . ILE A 1 173 ? 10.392 -4.459 -33.456 1.00 44.34 173 ILE A O 1
ATOM 1391 N N . PRO A 1 174 ? 9.352 -5.705 -31.897 1.00 37.84 174 PRO A N 1
ATOM 1392 C CA . PRO A 1 174 ? 8.048 -5.137 -32.188 1.00 37.84 174 PRO A CA 1
ATOM 1393 C C . PRO A 1 174 ? 8.165 -3.640 -31.923 1.00 37.84 174 PRO A C 1
ATOM 1395 O O . PRO A 1 174 ? 8.465 -3.231 -30.802 1.00 37.84 174 PRO A O 1
ATOM 1398 N N . SER A 1 175 ? 8.014 -2.832 -32.974 1.00 42.81 175 SER A N 1
ATOM 1399 C CA . SER A 1 175 ? 8.006 -1.382 -32.857 1.00 42.81 175 SER A CA 1
ATOM 1400 C C . SER A 1 175 ? 6.894 -1.039 -31.882 1.00 42.81 175 SER A C 1
ATOM 1402 O O . SER A 1 175 ? 5.708 -1.114 -32.215 1.00 42.81 175 SER A O 1
ATOM 1404 N N . MET A 1 176 ? 7.279 -0.716 -30.654 1.00 42.56 176 MET A N 1
ATOM 1405 C CA . MET A 1 176 ? 6.386 -0.316 -29.581 1.00 42.56 176 MET A CA 1
ATOM 1406 C C . MET A 1 176 ? 5.969 1.141 -29.842 1.00 42.56 176 MET A C 1
ATOM 1408 O O . MET A 1 176 ? 6.134 2.026 -29.012 1.00 42.56 176 MET A O 1
ATOM 1412 N N . ASN A 1 177 ? 5.418 1.396 -31.034 1.00 39.69 177 ASN A N 1
ATOM 1413 C CA . ASN A 1 177 ? 4.870 2.673 -31.491 1.00 39.69 177 ASN A CA 1
ATOM 1414 C C . ASN A 1 177 ? 3.493 2.916 -30.853 1.00 39.69 177 ASN A C 1
ATOM 1416 O O . ASN A 1 177 ? 2.503 3.170 -31.534 1.00 39.69 177 ASN A O 1
ATOM 1420 N N . ARG A 1 178 ? 3.409 2.787 -29.527 1.00 44.34 178 ARG A N 1
ATOM 1421 C CA . ARG A 1 178 ? 2.234 3.195 -28.741 1.00 44.34 178 ARG A CA 1
ATOM 1422 C C . ARG A 1 178 ? 2.557 4.116 -27.576 1.00 44.34 178 ARG A C 1
ATOM 1424 O O . ARG A 1 178 ? 1.633 4.573 -26.915 1.00 44.34 178 ARG A O 1
ATOM 1431 N N . PHE A 1 179 ? 3.823 4.457 -27.363 1.00 45.41 179 PHE A N 1
ATOM 1432 C CA . PHE A 1 179 ? 4.154 5.648 -26.595 1.00 45.41 179 PHE A CA 1
ATOM 1433 C C . PHE A 1 179 ? 4.318 6.787 -27.589 1.00 45.41 179 PHE A C 1
ATOM 1435 O O . PHE A 1 179 ? 5.392 6.994 -28.147 1.00 45.41 179 PHE A O 1
ATOM 1442 N N . GLY A 1 180 ? 3.206 7.477 -27.860 1.00 49.97 180 GLY A N 1
ATOM 1443 C CA . GLY A 1 180 ? 3.254 8.781 -28.508 1.00 49.97 180 GLY A CA 1
ATOM 1444 C C . GLY A 1 180 ? 4.313 9.633 -27.815 1.00 49.97 180 GLY A C 1
ATOM 1445 O O . GLY A 1 180 ? 4.486 9.546 -26.598 1.00 49.97 180 GLY A O 1
ATOM 1446 N N . THR A 1 181 ? 5.068 10.388 -28.602 1.00 52.06 181 THR A N 1
ATOM 1447 C CA . THR A 1 181 ? 6.117 11.296 -28.142 1.00 52.06 181 THR A CA 1
ATOM 1448 C C . THR A 1 181 ? 5.527 12.320 -27.170 1.00 52.06 181 THR A C 1
ATOM 1450 O O . THR A 1 181 ? 5.093 13.392 -27.579 1.00 52.06 181 THR A O 1
ATOM 1453 N N . MET A 1 182 ? 5.463 11.974 -25.882 1.00 57.34 182 MET A N 1
ATOM 1454 C CA . MET A 1 182 ? 5.190 12.920 -24.804 1.00 57.34 182 MET A CA 1
ATOM 1455 C C . MET A 1 182 ? 6.303 13.962 -24.814 1.00 57.34 182 MET A C 1
ATOM 1457 O O . MET A 1 182 ? 7.483 13.599 -24.903 1.00 57.34 182 MET A O 1
ATOM 1461 N N . SER A 1 183 ? 5.944 15.244 -24.741 1.00 65.62 183 SER A N 1
ATOM 1462 C CA . SER A 1 183 ? 6.957 16.290 -24.671 1.00 65.62 183 SER A CA 1
ATOM 1463 C C . SER A 1 183 ? 7.788 16.123 -23.385 1.00 65.62 183 SER A C 1
ATOM 1465 O O . SER A 1 183 ? 7.303 15.552 -22.400 1.00 65.62 183 SER A O 1
ATOM 1467 N N . PRO A 1 184 ? 9.039 16.612 -23.350 1.00 66.56 184 PRO A N 1
ATOM 1468 C CA . PRO A 1 184 ? 9.874 16.555 -22.148 1.00 66.56 184 PRO A CA 1
ATOM 1469 C C . PRO A 1 184 ? 9.183 17.163 -20.918 1.00 66.56 184 PRO A C 1
ATOM 1471 O O . PRO A 1 184 ? 9.330 16.646 -19.813 1.00 66.56 184 PRO A O 1
ATOM 1474 N N . LEU A 1 185 ? 8.375 18.208 -21.134 1.00 67.69 185 LEU A N 1
ATOM 1475 C CA . LEU A 1 185 ? 7.606 18.892 -20.099 1.00 67.69 185 LEU A CA 1
ATOM 1476 C C . LEU A 1 185 ? 6.462 18.015 -19.561 1.00 67.69 185 LEU A C 1
ATOM 1478 O O . LEU A 1 185 ? 6.256 17.932 -18.352 1.00 67.69 185 LEU A O 1
ATOM 1482 N N . ASP A 1 186 ? 5.757 17.300 -20.442 1.00 69.31 186 ASP A N 1
ATOM 1483 C CA . ASP A 1 186 ? 4.691 16.367 -20.045 1.00 69.31 186 ASP A CA 1
ATOM 1484 C C . ASP A 1 186 ? 5.246 15.173 -19.265 1.00 69.31 186 ASP A C 1
ATOM 1486 O O . ASP A 1 186 ? 4.612 14.681 -18.331 1.00 69.31 186 ASP A O 1
ATOM 1490 N N . ARG A 1 187 ? 6.461 14.734 -19.610 1.00 67.56 187 ARG A N 1
ATOM 1491 C CA . ARG A 1 187 ? 7.164 13.652 -18.915 1.00 67.56 187 ARG A CA 1
ATOM 1492 C C . ARG A 1 187 ? 7.565 14.057 -17.497 1.00 67.56 187 ARG A C 1
ATOM 1494 O O . ARG A 1 187 ? 7.303 13.314 -16.556 1.00 67.56 187 ARG A O 1
ATOM 1501 N N . GLU A 1 188 ? 8.131 15.252 -17.337 1.00 73.44 188 GLU A N 1
ATOM 1502 C CA . GLU A 1 188 ? 8.495 15.795 -16.025 1.00 73.44 188 GLU A CA 1
ATOM 1503 C C . GLU A 1 188 ? 7.259 15.998 -15.133 1.00 73.44 188 GLU A C 1
ATOM 1505 O O . GLU A 1 188 ? 7.266 15.653 -13.948 1.00 73.44 188 GLU A O 1
ATOM 1510 N N . ASN A 1 189 ? 6.168 16.508 -15.708 1.00 76.44 189 ASN A N 1
ATOM 1511 C CA . ASN A 1 189 ? 4.910 16.687 -14.989 1.00 76.44 189 ASN A CA 1
ATOM 1512 C C . ASN A 1 189 ? 4.292 15.343 -14.572 1.00 76.44 189 ASN A C 1
ATOM 1514 O O . ASN A 1 189 ? 3.833 15.211 -13.436 1.00 76.44 189 ASN A O 1
ATOM 1518 N N . MET A 1 190 ? 4.329 14.324 -15.434 1.00 75.12 190 MET A N 1
ATOM 1519 C CA . MET A 1 190 ? 3.861 12.973 -15.102 1.00 75.12 190 MET A CA 1
ATOM 1520 C C . MET A 1 190 ? 4.675 12.321 -13.981 1.00 75.12 190 MET A C 1
ATOM 1522 O O . MET A 1 190 ? 4.087 11.709 -13.084 1.00 75.12 190 MET A O 1
ATOM 1526 N N . ASP A 1 191 ? 5.997 12.485 -13.973 1.00 77.38 191 ASP A N 1
ATOM 1527 C CA . ASP A 1 191 ? 6.853 11.971 -12.899 1.00 77.38 191 ASP A CA 1
ATOM 1528 C C . ASP A 1 191 ? 6.550 12.663 -11.562 1.00 77.38 191 ASP A C 1
ATOM 1530 O O . ASP A 1 191 ? 6.422 11.997 -10.527 1.00 77.38 191 ASP A O 1
ATOM 1534 N N . LYS A 1 192 ? 6.345 13.988 -11.573 1.00 78.75 192 LYS A N 1
ATOM 1535 C CA . LYS A 1 192 ? 5.917 14.749 -10.385 1.00 78.75 192 LYS A CA 1
ATOM 1536 C C . LYS A 1 192 ? 4.563 14.267 -9.867 1.00 78.75 192 LYS A C 1
ATOM 1538 O O . LYS A 1 192 ? 4.442 13.975 -8.678 1.00 78.75 192 LYS A O 1
ATOM 1543 N N . ILE A 1 193 ? 3.569 14.119 -10.746 1.00 82.31 193 ILE A N 1
ATOM 1544 C CA . ILE A 1 193 ? 2.230 13.624 -10.388 1.00 82.31 193 ILE A CA 1
ATOM 1545 C C . ILE A 1 193 ? 2.313 12.213 -9.799 1.00 82.31 193 ILE A C 1
ATOM 1547 O O . ILE A 1 193 ? 1.674 11.921 -8.789 1.00 82.31 193 ILE A O 1
ATOM 1551 N N . THR A 1 194 ? 3.117 11.337 -10.396 1.00 78.31 194 THR A N 1
ATOM 1552 C CA . THR A 1 194 ? 3.281 9.955 -9.933 1.00 78.31 194 THR A CA 1
ATOM 1553 C C . THR A 1 194 ? 3.951 9.903 -8.561 1.00 78.31 194 THR A C 1
ATOM 1555 O O . THR A 1 194 ? 3.510 9.158 -7.685 1.00 78.31 194 THR A O 1
ATOM 1558 N N . ARG A 1 195 ? 4.963 10.748 -8.328 1.00 81.25 195 ARG A N 1
ATOM 1559 C CA . ARG A 1 195 ? 5.613 10.880 -7.019 1.00 81.25 195 ARG A CA 1
ATOM 1560 C C . ARG A 1 195 ? 4.640 11.397 -5.957 1.00 81.25 195 ARG A C 1
ATOM 1562 O O . ARG A 1 195 ? 4.607 10.829 -4.870 1.00 81.25 195 ARG A O 1
ATOM 1569 N N . ILE A 1 196 ? 3.833 12.411 -6.275 1.00 84.75 196 ILE A N 1
ATOM 1570 C CA . ILE A 1 196 ? 2.797 12.931 -5.368 1.00 84.75 196 ILE A CA 1
ATOM 1571 C C . ILE A 1 196 ? 1.796 11.823 -5.025 1.00 84.75 196 ILE A C 1
ATOM 1573 O O . ILE A 1 196 ? 1.603 11.536 -3.850 1.00 84.75 196 ILE A O 1
ATOM 1577 N N . LYS A 1 197 ? 1.247 11.124 -6.029 1.00 82.00 197 LYS A N 1
ATOM 1578 C CA . LYS A 1 197 ? 0.314 10.001 -5.817 1.00 82.00 197 LYS A CA 1
ATOM 1579 C C . LYS A 1 197 ? 0.902 8.918 -4.915 1.00 82.00 197 LYS A C 1
ATOM 1581 O O . LYS A 1 197 ? 0.212 8.416 -4.032 1.00 82.00 197 LYS A O 1
ATOM 1586 N N . ARG A 1 198 ? 2.177 8.570 -5.113 1.00 81.38 198 ARG A N 1
ATOM 1587 C CA . ARG A 1 198 ? 2.874 7.589 -4.274 1.00 81.38 198 ARG A CA 1
ATOM 1588 C C . ARG A 1 198 ? 2.973 8.062 -2.825 1.00 81.38 198 ARG A C 1
ATOM 1590 O O . ARG A 1 198 ? 2.677 7.283 -1.929 1.00 81.38 198 ARG A O 1
ATOM 1597 N N . ILE A 1 199 ? 3.360 9.318 -2.596 1.00 86.62 199 ILE A N 1
ATOM 1598 C CA . ILE A 1 199 ? 3.459 9.896 -1.246 1.00 86.62 199 ILE A CA 1
ATOM 1599 C C . ILE A 1 199 ? 2.090 9.882 -0.559 1.00 86.62 199 ILE A C 1
ATOM 1601 O O . ILE A 1 199 ? 1.993 9.396 0.565 1.00 86.62 199 ILE A O 1
ATOM 1605 N N . THR A 1 200 ? 1.037 10.322 -1.251 1.00 88.00 200 THR A N 1
ATOM 1606 C CA . THR A 1 200 ? -0.331 10.328 -0.714 1.00 88.00 200 THR A CA 1
ATOM 1607 C C . THR A 1 200 ? -0.789 8.924 -0.318 1.00 88.00 200 THR A C 1
ATOM 1609 O O . THR A 1 200 ? -1.244 8.730 0.804 1.00 88.00 200 THR A O 1
ATOM 1612 N N . LEU A 1 201 ? -0.592 7.919 -1.180 1.00 83.12 201 LEU A N 1
ATOM 1613 C CA . LEU A 1 201 ? -0.963 6.532 -0.871 1.00 83.12 201 LEU A CA 1
ATOM 1614 C C . LEU A 1 201 ? -0.174 5.953 0.313 1.00 83.12 201 LEU A C 1
ATOM 1616 O O . LEU A 1 201 ? -0.730 5.211 1.120 1.00 83.12 201 LEU A O 1
ATOM 1620 N N . VAL A 1 202 ? 1.115 6.285 0.438 1.00 85.56 202 VAL A N 1
ATOM 1621 C CA . VAL A 1 202 ? 1.937 5.867 1.588 1.00 85.56 202 VAL A CA 1
ATOM 1622 C C . VAL A 1 202 ? 1.429 6.499 2.882 1.00 85.56 202 VAL A C 1
ATOM 1624 O O . VAL A 1 202 ? 1.388 5.836 3.919 1.00 85.56 202 VAL A O 1
ATOM 1627 N N . GLU A 1 203 ? 1.049 7.772 2.838 1.00 88.88 203 GLU A N 1
ATOM 1628 C CA . GLU A 1 203 ? 0.535 8.486 4.002 1.00 88.88 203 GLU A CA 1
ATOM 1629 C C . GLU A 1 203 ? -0.837 7.957 4.437 1.00 88.88 203 GLU A C 1
ATOM 1631 O O . GLU A 1 203 ? -1.036 7.677 5.621 1.00 88.88 203 GLU A O 1
ATOM 1636 N N . GLU A 1 204 ? -1.738 7.702 3.486 1.00 85.00 204 GLU A N 1
ATOM 1637 C CA . GLU A 1 204 ? -3.017 7.031 3.739 1.00 85.00 204 GLU A CA 1
ATOM 1638 C C . GLU A 1 204 ? -2.817 5.640 4.356 1.00 85.00 204 GLU A C 1
ATOM 1640 O O . GLU A 1 204 ? -3.431 5.323 5.376 1.00 85.00 204 GLU A O 1
ATOM 1645 N N . LEU A 1 205 ? -1.897 4.835 3.810 1.00 83.00 205 LEU A N 1
ATOM 1646 C CA . LEU A 1 205 ? -1.568 3.514 4.353 1.00 83.00 205 LEU A CA 1
ATOM 1647 C C . LEU A 1 205 ? -1.053 3.613 5.796 1.00 83.00 205 LEU A C 1
ATOM 1649 O O . LEU A 1 205 ? -1.434 2.818 6.656 1.00 83.00 205 LEU A O 1
ATOM 1653 N N . ARG A 1 206 ? -0.196 4.599 6.081 1.00 88.25 206 ARG A N 1
ATOM 1654 C CA . ARG A 1 206 ? 0.349 4.826 7.424 1.00 88.25 206 ARG A CA 1
ATOM 1655 C C . ARG A 1 206 ? -0.740 5.234 8.415 1.00 88.25 206 ARG A C 1
ATOM 1657 O O . ARG A 1 206 ? -0.693 4.814 9.572 1.00 88.25 206 ARG A O 1
ATOM 1664 N N . ASN A 1 207 ? -1.701 6.040 7.979 1.00 89.25 207 ASN A N 1
ATOM 1665 C CA . ASN A 1 207 ? -2.823 6.463 8.810 1.00 89.25 207 ASN A CA 1
ATOM 1666 C C . ASN A 1 207 ? -3.774 5.297 9.107 1.00 89.25 207 ASN A C 1
ATOM 1668 O O . ASN A 1 207 ? -4.117 5.088 10.271 1.00 89.25 207 ASN A O 1
ATOM 1672 N N . GLU A 1 208 ? -4.114 4.475 8.111 1.00 81.31 208 GLU A N 1
ATOM 1673 C CA . GLU A 1 208 ? -4.9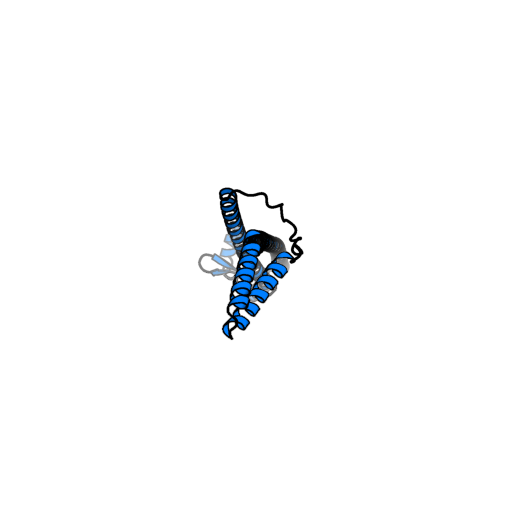39 3.279 8.337 1.00 81.31 208 GLU A CA 1
ATOM 1674 C C . GLU A 1 208 ? -4.216 2.246 9.221 1.00 81.31 208 GLU A C 1
ATOM 1676 O O . GLU A 1 208 ? -4.822 1.684 10.130 1.00 81.31 208 GLU A O 1
ATOM 1681 N N . GLN A 1 209 ? -2.894 2.074 9.088 1.00 84.12 209 GLN A N 1
ATOM 1682 C CA . GLN A 1 209 ? -2.122 1.231 10.013 1.00 84.12 209 GLN A CA 1
ATOM 1683 C C . GLN A 1 209 ? -2.198 1.707 11.469 1.00 84.12 209 GLN A C 1
ATOM 1685 O O . GLN A 1 209 ? -2.289 0.885 12.382 1.00 84.12 209 GLN A O 1
ATOM 1690 N N . LYS A 1 210 ? -2.141 3.023 11.715 1.00 87.69 210 LYS A N 1
ATOM 1691 C CA . LYS A 1 210 ? -2.320 3.572 13.070 1.00 87.69 210 LYS A CA 1
ATOM 1692 C C . LYS A 1 210 ? -3.726 3.285 13.589 1.00 87.69 210 LYS A C 1
ATOM 1694 O O . LYS A 1 210 ? -3.869 2.897 14.745 1.00 87.69 210 LYS A O 1
ATOM 1699 N N . ARG A 1 211 ? -4.740 3.431 12.732 1.00 84.75 211 ARG A N 1
ATOM 1700 C CA . ARG A 1 211 ? -6.136 3.150 13.073 1.00 84.75 211 ARG A CA 1
ATOM 1701 C C . ARG A 1 211 ? -6.349 1.683 13.447 1.00 84.75 211 ARG A C 1
ATOM 1703 O O . ARG A 1 211 ? -6.966 1.419 14.469 1.00 84.75 211 ARG A O 1
ATOM 1710 N N . VAL A 1 212 ? -5.784 0.744 12.687 1.00 83.94 212 VAL A N 1
ATOM 1711 C CA . VAL A 1 212 ? -5.847 -0.696 12.999 1.00 83.94 212 VAL A CA 1
ATOM 1712 C C . VAL A 1 212 ? -5.203 -1.001 14.353 1.00 83.94 212 VAL A C 1
ATOM 1714 O O . VAL A 1 212 ? -5.793 -1.713 15.160 1.00 83.94 212 VAL A O 1
ATOM 1717 N N . ARG A 1 213 ? -4.025 -0.431 14.648 1.00 86.56 213 ARG A N 1
ATOM 1718 C CA . ARG A 1 213 ? -3.372 -0.618 15.959 1.00 86.56 213 ARG A CA 1
ATOM 1719 C C . ARG A 1 213 ? -4.209 -0.066 17.109 1.00 86.56 213 ARG A C 1
ATOM 1721 O O . ARG A 1 213 ? -4.298 -0.700 18.151 1.00 86.56 213 ARG A O 1
ATOM 1728 N N . PHE A 1 214 ? -4.820 1.099 16.910 1.00 89.62 214 PHE A N 1
ATOM 1729 C CA . PHE A 1 214 ? -5.706 1.700 17.899 1.00 89.62 214 PHE A CA 1
ATOM 1730 C C . PHE A 1 214 ? -6.945 0.830 18.152 1.00 89.62 214 PHE A C 1
ATOM 1732 O O . PHE A 1 214 ? -7.261 0.543 19.303 1.00 89.62 214 PHE A O 1
ATOM 1739 N N . LEU A 1 215 ? -7.595 0.339 17.093 1.00 82.19 215 LEU A N 1
ATOM 1740 C CA . LEU A 1 215 ? -8.734 -0.575 17.216 1.00 82.19 215 LEU A CA 1
ATOM 1741 C C . LEU A 1 215 ? -8.347 -1.876 17.932 1.00 82.19 215 LEU A C 1
ATOM 1743 O O . LEU A 1 215 ? -9.075 -2.295 18.822 1.00 82.19 215 LEU A O 1
ATOM 1747 N N . ASN A 1 216 ? -7.181 -2.459 17.629 1.00 86.62 216 ASN A N 1
ATOM 1748 C CA . ASN A 1 216 ? -6.667 -3.624 18.361 1.00 86.62 216 ASN A CA 1
ATOM 1749 C C . ASN A 1 216 ? -6.540 -3.356 19.862 1.00 86.62 216 ASN A C 1
ATOM 1751 O O . ASN A 1 216 ? -7.019 -4.150 20.659 1.00 86.62 216 ASN A O 1
ATOM 1755 N N . SER A 1 217 ? -5.948 -2.220 20.244 1.00 88.06 217 SER A N 1
ATOM 1756 C CA . SER A 1 217 ? -5.795 -1.881 21.663 1.00 88.06 217 SER A CA 1
ATOM 1757 C C . SER A 1 217 ? -7.136 -1.693 22.379 1.00 88.06 217 SER A C 1
ATOM 1759 O O . SER A 1 217 ? -7.253 -2.029 23.552 1.00 88.06 217 SER A O 1
ATOM 1761 N N . GLN A 1 218 ? -8.162 -1.190 21.679 1.00 84.88 218 GLN A N 1
ATOM 1762 C CA . GLN A 1 218 ? -9.505 -1.110 22.250 1.00 84.88 218 GLN A CA 1
ATOM 1763 C C . GLN A 1 218 ? -10.126 -2.494 22.402 1.00 84.88 218 GLN A C 1
ATOM 1765 O O . GLN A 1 218 ? -10.658 -2.787 23.465 1.00 84.88 218 GLN A O 1
ATOM 1770 N N . ILE A 1 219 ? -10.029 -3.350 21.380 1.00 84.50 219 ILE A N 1
ATOM 1771 C CA . ILE A 1 219 ? -10.545 -4.723 21.441 1.00 84.50 219 ILE A CA 1
ATOM 1772 C C . ILE A 1 219 ? -9.921 -5.470 22.626 1.00 84.50 219 ILE A C 1
ATOM 1774 O O . ILE A 1 219 ? -10.663 -6.018 23.431 1.00 84.50 219 ILE A O 1
ATOM 1778 N N . GLU A 1 220 ? -8.599 -5.406 22.802 1.00 87.06 220 GLU A N 1
ATOM 1779 C CA . GLU A 1 220 ? -7.911 -6.025 23.947 1.00 87.06 220 GLU A CA 1
ATOM 1780 C C . GLU A 1 220 ? -8.414 -5.480 25.297 1.00 87.06 220 GLU A C 1
ATOM 1782 O O . GLU A 1 220 ? -8.603 -6.238 26.247 1.00 87.06 220 GLU A O 1
ATOM 1787 N N . ALA A 1 221 ? -8.671 -4.171 25.400 1.00 86.06 221 ALA A N 1
ATOM 1788 C CA . ALA A 1 221 ? -9.212 -3.571 26.619 1.00 86.06 221 ALA A CA 1
ATOM 1789 C C . ALA A 1 221 ? -10.638 -4.063 26.929 1.00 86.06 221 ALA A C 1
ATOM 1791 O O . ALA A 1 221 ? -10.932 -4.382 28.081 1.00 86.06 221 ALA A O 1
ATOM 1792 N N . TYR A 1 222 ? -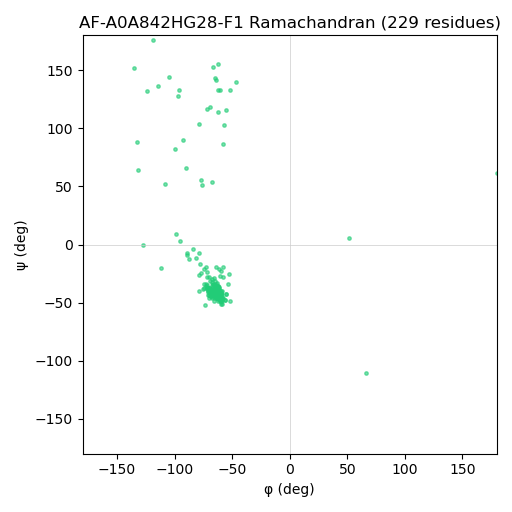11.502 -4.166 25.915 1.00 77.88 222 TYR A N 1
ATOM 1793 C CA . TYR A 1 222 ? -12.865 -4.679 26.076 1.00 77.88 222 TYR A CA 1
ATOM 1794 C C . TYR A 1 222 ? -12.890 -6.185 26.364 1.00 77.88 222 TYR A C 1
ATOM 1796 O O . TYR A 1 222 ? -13.674 -6.617 27.203 1.00 77.88 222 TYR A O 1
ATOM 1804 N N . GLU A 1 223 ? -12.017 -6.979 25.740 1.00 82.62 223 GLU A N 1
ATOM 1805 C CA . GLU A 1 223 ? -11.878 -8.413 26.037 1.00 82.62 223 GLU A CA 1
ATOM 1806 C C . GLU A 1 223 ? -11.427 -8.639 27.487 1.00 82.62 223 GLU A C 1
ATOM 1808 O O . GLU A 1 223 ? -11.988 -9.487 28.180 1.00 82.62 223 GLU A O 1
ATOM 1813 N N . ASN A 1 224 ? -10.485 -7.833 27.987 1.00 85.00 224 ASN A N 1
ATOM 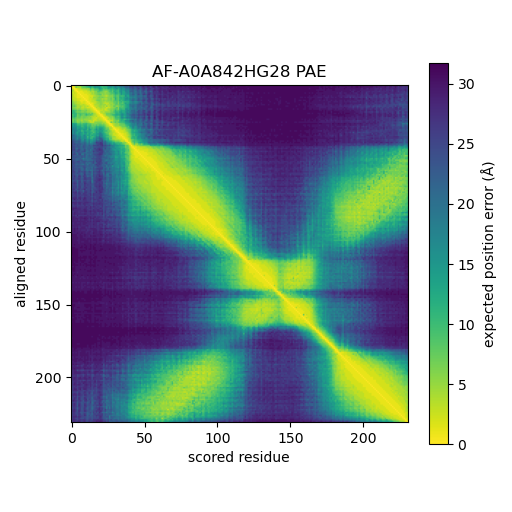1814 C CA . ASN A 1 224 ? -10.059 -7.887 29.387 1.00 85.00 224 ASN A CA 1
ATOM 1815 C C . ASN A 1 224 ? -11.173 -7.475 30.362 1.00 85.00 224 ASN A C 1
ATOM 1817 O O . ASN A 1 224 ? -11.334 -8.117 31.397 1.00 85.00 224 ASN A O 1
ATOM 1821 N N . ALA A 1 225 ? -11.954 -6.438 30.038 1.00 77.00 225 ALA A N 1
ATOM 1822 C CA . ALA A 1 225 ? -13.096 -6.021 30.854 1.00 77.00 225 ALA A CA 1
ATOM 1823 C C . ALA A 1 225 ? -14.184 -7.108 30.909 1.00 77.00 225 ALA A C 1
ATOM 1825 O O . ALA A 1 225 ? -14.742 -7.374 31.971 1.00 77.00 225 ALA A O 1
ATOM 1826 N N . LEU A 1 226 ? -14.439 -7.789 29.787 1.00 74.19 226 LEU A N 1
ATOM 1827 C CA . LEU A 1 226 ? -15.384 -8.906 29.732 1.00 74.19 226 LEU A CA 1
ATOM 1828 C C . LEU A 1 226 ? -14.887 -10.103 30.558 1.00 74.19 226 LEU A C 1
ATOM 1830 O O . LEU A 1 226 ? -15.663 -10.714 31.284 1.00 74.19 226 LEU A O 1
ATOM 1834 N N . HIS A 1 227 ? -13.584 -10.394 30.510 1.00 78.44 227 HIS A N 1
ATOM 1835 C CA . HIS A 1 227 ? -12.968 -11.427 31.344 1.00 78.44 227 HIS A CA 1
ATOM 1836 C C . HIS A 1 227 ? -13.032 -11.122 32.845 1.00 78.44 227 HIS A C 1
ATOM 1838 O O . HIS A 1 227 ? -13.166 -12.053 33.630 1.00 78.44 227 HIS A O 1
ATOM 1844 N N . GLN A 1 228 ? -12.944 -9.852 33.248 1.00 75.44 228 GLN A N 1
ATOM 1845 C CA . GLN A 1 228 ? -13.110 -9.441 34.648 1.00 75.44 228 GLN A CA 1
ATOM 1846 C C . GLN A 1 228 ? -14.555 -9.581 35.139 1.00 75.44 228 GLN A C 1
ATOM 1848 O O . GLN A 1 228 ? -14.762 -9.800 36.323 1.00 75.44 228 GLN A O 1
ATOM 1853 N N . LEU A 1 229 ? -15.538 -9.473 34.241 1.00 67.06 229 LEU A N 1
ATOM 1854 C CA . LEU A 1 229 ? -16.952 -9.716 34.547 1.00 67.06 229 LEU A CA 1
ATOM 1855 C C . LEU A 1 229 ? -17.298 -11.211 34.647 1.00 67.06 229 LEU A C 1
ATOM 1857 O O . LEU A 1 229 ? -18.281 -11.562 35.293 1.00 67.06 229 LEU A O 1
ATOM 1861 N N . ASP A 1 230 ? -16.526 -12.082 33.991 1.00 63.88 230 ASP A N 1
ATOM 1862 C CA . ASP A 1 230 ? -16.705 -13.541 34.030 1.00 63.88 230 ASP A CA 1
ATOM 1863 C C . ASP A 1 230 ? -15.920 -14.226 35.180 1.00 63.88 230 ASP A C 1
ATOM 1865 O O . ASP A 1 230 ? -16.104 -15.428 35.392 1.00 63.88 230 ASP A O 1
ATOM 1869 N N . ALA A 1 231 ? -15.043 -13.502 35.893 1.00 54.56 231 ALA A N 1
ATOM 1870 C CA . ALA A 1 231 ? -14.170 -14.009 36.966 1.00 54.56 231 ALA A CA 1
ATOM 1871 C C . ALA A 1 231 ? -14.723 -13.730 38.372 1.00 54.56 231 ALA A C 1
ATOM 1873 O O . ALA A 1 231 ? -14.601 -14.640 39.226 1.00 54.56 231 ALA A O 1
#

Sequence (231 aa):
MSDSDADFIRQHPEYFEAHGSYLVLRHDLSPLMEKYARAIDSEEFERLRQQVEAIHQQERTGLQQQLDDLRQQHQNATARQLQLQNNLHSLDRAIAQTHYAARLSSLSTLEDMTGKWYRSPTLCLTIDIFGLIMLYIGLIMGTTISLSSTVLGIACIGLGFTLYEQPASFRKIPSMNRFGTMSPLDRENMDKITRIKRITLVEELRNEQKRVRFLNSQIEAYENALHQLDA